Protein AF-A0A550GP54-F1 (afdb_monomer)

Sequence (191 aa):
MPVIFLLALKVYKQKNFEEILELDTPEIEQSHKELLSIWDKDRYLEKRVILQWIKKHSNLQPFLRDLEKSKISNLDLRDKVGWLFSVFDKPEEMIAERNEIFIQQEMLEYKDLFDTVEEYPLTQNQKRSIITDEFFNLVIAGAGTGKTSTIVGKTAYILEKGLAKPNEVLLLSFALDSKQELFNRIKARLN

Secondary structure (DSSP, 8-state):
--HHHHHHHHHHTTT--TTTTTS--HHHHHHHHHHHHHHTSSS---HHHHHHHHHHTTTHHHHHHHHHTS----HHHHHHHHHHHHHHH-HHHHHHHHHHHHHHHHHHHTHHHHHHSSSSPPPHHHHHHHH---SS------TTS-HHHHHHHHHHHHHHTTSS-GGG-----SSHHHHHHHHHHHHHH--

Foldseek 3Di:
DDPVVVVLVVVVVVPPVVVVLVDPPVLLVVLLVVVCVQLPDLAQRALVVLVVSCVVSVVCQVVLVVVQVDDRPDPVSNVSSVVVNCCNVPVPVVSVVSNVVSLVVLCVVCVVVQCPLDPGHQDPLLSSLLRDDYPDGDDDADPPNCPLVSVSSNLQSCVVVVVDPPVVDDDDDDDPVSVVVSVVSNVVRVD

Nearest PDB structures (foldseek):
  1qhh-assembly1_A  TM=8.613E-01  e=5.619E-02  Geobacillus stearothermophilus
  5m4y-assembly3_E  TM=2.327E-01  e=8.301E-01  Saccharomyces cerevisiae S288C

Mean predicted aligned error: 7.26 Å

Solvent-accessible surface area (backbone atoms only — not comparable to full-atom values): 11497 Å² total; per-residue (Å²): 132,63,72,63,59,55,48,52,56,53,43,62,76,65,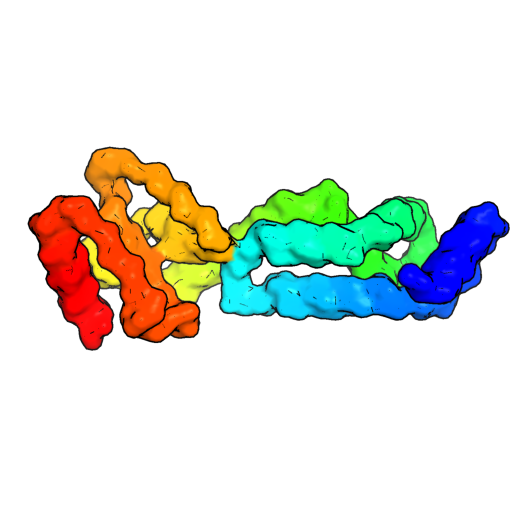71,56,63,72,65,56,77,70,48,82,49,66,68,59,56,48,51,48,54,55,48,49,69,62,69,73,45,99,59,63,71,36,68,67,62,56,52,50,50,46,64,75,49,48,84,48,53,69,56,33,57,55,51,66,77,43,93,63,84,52,61,71,60,41,52,52,41,51,50,53,37,44,48,69,76,39,44,68,61,55,47,48,55,54,42,49,55,50,46,56,50,50,54,60,74,45,35,68,53,47,47,57,70,42,102,57,55,60,50,70,69,42,51,51,60,41,61,58,56,46,95,77,78,86,84,90,72,65,88,89,67,46,64,68,58,37,53,49,49,29,54,50,48,37,47,73,75,60,76,43,54,79,92,73,62,85,88,84,65,91,49,69,67,60,39,53,50,52,51,51,54,45,60,75,68,78,113

pLDDT: mean 87.17, std 15.07, range [44.25, 98.56]

Structure (mmCIF, N/CA/C/O backbone):
data_AF-A0A550GP54-F1
#
_entry.id   AF-A0A550GP54-F1
#
loop_
_atom_site.group_PDB
_atom_site.id
_atom_site.type_symbol
_atom_site.label_atom_id
_atom_site.label_alt_id
_atom_site.label_comp_id
_atom_site.label_asym_id
_atom_site.label_entity_id
_atom_site.label_seq_id
_atom_site.pdbx_PDB_ins_code
_atom_site.Cartn_x
_atom_site.Cartn_y
_atom_site.Cartn_z
_atom_site.occupancy
_atom_site.B_iso_or_equiv
_atom_site.auth_seq_id
_atom_site.auth_comp_id
_atom_site.auth_asym_id
_atom_site.auth_atom_id
_atom_site.pdbx_PDB_model_num
ATOM 1 N N . MET A 1 1 ? 9.473 -20.126 -24.726 1.00 47.31 1 MET A N 1
ATOM 2 C CA . MET A 1 1 ? 10.341 -18.994 -25.111 1.00 47.31 1 MET A CA 1
ATOM 3 C C . MET A 1 1 ? 9.998 -18.661 -26.561 1.00 47.31 1 MET A C 1
ATOM 5 O O . MET A 1 1 ? 10.080 -19.585 -27.366 1.00 47.31 1 MET A O 1
ATOM 9 N N . PRO A 1 2 ? 9.495 -17.458 -26.890 1.00 44.69 2 PRO A N 1
ATOM 10 C CA . PRO A 1 2 ? 9.084 -17.133 -28.257 1.00 44.69 2 PRO A CA 1
ATOM 11 C C . PRO A 1 2 ? 10.285 -17.150 -29.212 1.00 44.69 2 PRO A C 1
ATOM 13 O O . PRO A 1 2 ? 11.388 -16.759 -28.839 1.00 44.69 2 PRO A O 1
ATOM 16 N N . VAL A 1 3 ? 10.076 -17.602 -30.450 1.00 44.25 3 VAL A N 1
ATOM 17 C CA . VAL A 1 3 ? 11.120 -17.719 -31.491 1.00 44.25 3 VAL A CA 1
ATOM 18 C C . VAL A 1 3 ? 11.743 -16.354 -31.838 1.00 44.25 3 VAL A C 1
ATOM 20 O O . VAL A 1 3 ? 12.926 -16.282 -32.165 1.00 44.25 3 VAL A O 1
ATOM 23 N N . ILE A 1 4 ? 10.978 -15.269 -31.675 1.00 49.97 4 ILE A N 1
ATOM 24 C CA . ILE A 1 4 ? 11.411 -13.876 -31.877 1.00 49.97 4 ILE A CA 1
ATOM 25 C C . ILE A 1 4 ? 12.480 -13.472 -30.852 1.00 49.97 4 ILE A C 1
ATOM 27 O O . ILE A 1 4 ? 13.493 -12.889 -31.223 1.00 49.97 4 ILE A O 1
ATOM 31 N N . PHE A 1 5 ? 12.338 -13.883 -29.590 1.00 51.47 5 PHE A N 1
ATOM 32 C CA . PHE A 1 5 ? 13.319 -13.604 -28.537 1.00 51.47 5 PHE A CA 1
ATOM 33 C C . PHE A 1 5 ? 14.679 -14.270 -28.811 1.00 51.47 5 PHE A C 1
ATOM 35 O O . PHE A 1 5 ? 15.735 -13.682 -28.589 1.00 51.47 5 PHE A O 1
ATOM 42 N N . LEU A 1 6 ? 14.672 -15.490 -29.360 1.00 49.78 6 LEU A N 1
ATOM 43 C CA . LEU A 1 6 ? 15.899 -16.173 -29.782 1.00 49.78 6 LEU A CA 1
ATOM 44 C C . LEU A 1 6 ? 16.546 -15.502 -30.999 1.00 49.78 6 LEU A C 1
ATOM 46 O O . LEU A 1 6 ? 17.772 -15.458 -31.076 1.00 49.78 6 LEU A O 1
ATOM 50 N N . LEU A 1 7 ? 15.746 -14.970 -31.929 1.00 50.28 7 LEU A N 1
ATOM 51 C CA . LEU A 1 7 ? 16.243 -14.183 -33.058 1.00 50.28 7 LEU A CA 1
ATOM 52 C C . LEU A 1 7 ? 16.857 -12.864 -32.579 1.00 50.28 7 LEU A C 1
ATOM 54 O O . LEU A 1 7 ? 17.988 -12.577 -32.955 1.00 50.28 7 LEU A O 1
ATOM 58 N N . ALA A 1 8 ? 16.197 -12.142 -31.671 1.00 53.56 8 ALA A N 1
ATOM 59 C CA . ALA A 1 8 ? 16.730 -10.930 -31.053 1.00 53.56 8 ALA A CA 1
ATOM 60 C C . ALA A 1 8 ? 18.044 -11.201 -30.298 1.00 53.56 8 ALA A C 1
ATOM 62 O O . ALA A 1 8 ? 19.015 -10.479 -30.495 1.00 53.56 8 ALA A O 1
ATOM 63 N N . LEU A 1 9 ? 18.144 -12.295 -29.529 1.00 51.97 9 LEU A N 1
ATOM 64 C CA . LEU A 1 9 ? 19.395 -12.715 -28.872 1.00 51.97 9 LEU A CA 1
ATOM 65 C C . LEU A 1 9 ? 20.505 -13.109 -29.864 1.00 51.97 9 LEU A C 1
ATOM 67 O O . LEU A 1 9 ? 21.695 -12.937 -29.582 1.00 51.97 9 LEU A O 1
ATOM 71 N N . LYS A 1 10 ? 20.136 -13.668 -31.020 1.00 50.53 10 LYS A N 1
ATOM 72 C CA . LYS A 1 10 ? 21.077 -14.073 -32.072 1.00 50.53 10 LYS A CA 1
ATOM 73 C C . LYS A 1 10 ? 21.594 -12.864 -32.859 1.00 50.53 10 LYS A C 1
ATOM 75 O O . LYS A 1 10 ? 22.796 -12.806 -33.108 1.00 50.53 10 LYS A O 1
ATOM 80 N N . VAL A 1 11 ? 20.728 -11.891 -33.157 1.00 55.34 11 VAL A N 1
ATOM 81 C CA . VAL A 1 11 ? 21.075 -10.578 -33.737 1.00 55.34 11 VAL A CA 1
ATOM 82 C C . VAL A 1 11 ? 21.910 -9.757 -32.746 1.00 55.34 11 VAL A C 1
ATOM 84 O O . VAL A 1 11 ? 22.952 -9.220 -33.112 1.00 55.34 11 VAL A O 1
ATOM 87 N N . TYR A 1 12 ? 21.549 -9.775 -31.460 1.00 51.09 12 TYR A N 1
ATOM 88 C CA . TYR A 1 12 ? 22.298 -9.152 -30.362 1.00 51.09 12 TYR A CA 1
ATOM 89 C C . TYR A 1 12 ? 23.752 -9.652 -30.284 1.00 51.09 12 TYR A C 1
ATOM 91 O O . TYR A 1 12 ? 24.685 -8.858 -30.166 1.00 51.09 12 TYR A O 1
ATOM 99 N N . LYS A 1 13 ? 23.990 -10.963 -30.451 1.00 53.34 13 LYS A N 1
ATOM 100 C CA . LYS A 1 13 ? 25.358 -11.517 -30.537 1.00 53.34 13 LYS A CA 1
ATOM 101 C C . LYS A 1 13 ? 26.113 -11.125 -31.817 1.00 53.34 13 LYS A C 1
ATOM 103 O O . LYS A 1 13 ? 27.332 -11.281 -31.853 1.00 53.34 13 LYS A O 1
ATOM 108 N N . GLN A 1 14 ? 25.425 -10.636 -32.849 1.00 55.81 14 GLN A N 1
ATOM 109 C CA . GLN A 1 14 ? 25.987 -10.299 -34.163 1.00 55.81 14 GLN A CA 1
ATOM 110 C C . GLN A 1 14 ? 26.283 -8.799 -34.370 1.00 55.81 14 GLN A C 1
ATOM 112 O O . GLN A 1 14 ? 26.706 -8.417 -35.454 1.00 55.81 14 GLN A O 1
ATOM 117 N N . LYS A 1 15 ? 26.198 -7.966 -33.320 1.00 48.62 15 LYS A N 1
ATOM 118 C CA . LYS A 1 15 ? 26.618 -6.543 -33.286 1.00 48.62 15 LYS A CA 1
ATOM 119 C C . LYS A 1 15 ? 25.817 -5.532 -34.130 1.00 48.62 15 LYS A C 1
ATOM 121 O O . LYS A 1 15 ? 26.104 -4.344 -34.004 1.00 48.62 15 LYS A O 1
ATOM 126 N N . ASN A 1 16 ? 24.792 -5.920 -34.887 1.00 52.66 16 ASN A N 1
ATOM 127 C CA . ASN A 1 16 ? 23.899 -4.949 -35.541 1.00 52.66 16 ASN A CA 1
ATOM 128 C C . ASN A 1 16 ? 22.774 -4.507 -34.591 1.00 52.66 16 ASN A C 1
ATOM 130 O O . ASN A 1 16 ? 21.656 -5.006 -34.631 1.00 52.66 16 ASN A O 1
ATOM 134 N N . PHE A 1 17 ? 23.099 -3.565 -33.702 1.00 53.12 17 PHE A N 1
ATOM 135 C CA . PHE A 1 17 ? 22.160 -2.968 -32.741 1.00 53.12 17 PHE A CA 1
ATOM 136 C C . PHE A 1 17 ? 21.091 -2.078 -33.398 1.00 53.12 17 PHE A C 1
ATOM 138 O O . PHE A 1 17 ? 20.016 -1.905 -32.829 1.00 53.12 17 PHE A O 1
ATOM 145 N N . GLU A 1 18 ? 21.363 -1.530 -34.586 1.00 49.78 18 GLU A N 1
ATOM 146 C CA . GLU A 1 18 ? 20.424 -0.653 -35.300 1.00 49.78 18 GLU A CA 1
ATOM 147 C C . GLU A 1 18 ? 19.183 -1.408 -35.809 1.00 49.78 18 GLU A C 1
ATOM 149 O O . GLU A 1 18 ? 18.085 -0.872 -35.733 1.00 49.78 18 GLU A O 1
ATOM 154 N N . GLU A 1 19 ? 19.310 -2.687 -36.182 1.00 49.94 19 GLU A N 1
ATOM 155 C CA . GLU A 1 19 ? 18.165 -3.539 -36.564 1.00 49.94 19 GLU A CA 1
ATOM 156 C C . GLU A 1 19 ? 17.293 -3.951 -35.357 1.00 49.94 19 GLU A C 1
ATOM 158 O O . GLU A 1 19 ? 16.117 -4.268 -35.517 1.00 49.94 19 GLU A O 1
ATOM 163 N N . ILE A 1 20 ? 17.834 -3.921 -34.130 1.00 51.53 20 ILE A N 1
ATOM 164 C CA . ILE A 1 20 ? 17.081 -4.221 -32.894 1.00 51.53 20 ILE A CA 1
ATOM 165 C C . ILE A 1 20 ? 16.142 -3.062 -32.528 1.00 51.53 20 ILE A C 1
ATOM 167 O O . ILE A 1 20 ? 15.083 -3.293 -31.954 1.00 51.53 20 ILE A O 1
ATOM 171 N N . LEU A 1 21 ? 16.509 -1.826 -32.882 1.00 49.34 21 LEU A N 1
ATOM 172 C CA . LEU A 1 21 ? 15.721 -0.616 -32.616 1.00 49.34 21 LEU A CA 1
ATOM 173 C C . LEU A 1 21 ? 14.471 -0.496 -33.505 1.00 49.34 21 LEU A C 1
ATOM 175 O O . LEU A 1 21 ? 13.559 0.252 -33.155 1.00 49.34 21 LEU A O 1
ATOM 179 N N . GLU A 1 22 ? 14.417 -1.230 -34.620 1.00 47.06 22 GLU A N 1
ATOM 180 C CA . GLU A 1 22 ? 13.244 -1.324 -35.504 1.00 47.06 22 GLU A CA 1
ATOM 181 C C . GLU A 1 22 ? 12.337 -2.520 -35.178 1.00 47.06 22 GLU A C 1
ATOM 183 O O . GLU A 1 22 ? 11.184 -2.569 -35.612 1.00 47.06 22 GLU A O 1
ATOM 188 N N . LEU A 1 23 ? 12.830 -3.478 -34.389 1.00 51.22 23 LEU A N 1
ATOM 189 C CA . LEU A 1 23 ? 12.027 -4.585 -33.897 1.00 51.22 23 LEU A CA 1
ATOM 190 C C . LEU A 1 23 ? 11.176 -4.083 -32.731 1.00 51.22 23 LEU A C 1
ATOM 192 O O . LEU A 1 23 ? 11.627 -4.006 -31.587 1.00 51.22 23 LEU A O 1
ATOM 196 N N . ASP A 1 24 ? 9.917 -3.772 -33.042 1.00 53.19 24 ASP A N 1
ATOM 197 C CA . ASP A 1 24 ? 8.808 -3.901 -32.100 1.00 53.19 24 ASP A CA 1
ATOM 198 C C . ASP A 1 24 ? 9.086 -5.145 -31.251 1.00 53.19 24 ASP A C 1
ATOM 200 O O . ASP A 1 24 ? 9.196 -6.247 -31.789 1.00 53.19 24 ASP A O 1
ATOM 204 N N . THR A 1 25 ? 9.375 -4.947 -29.965 1.00 72.25 25 THR A N 1
ATOM 205 C CA . THR A 1 25 ? 9.705 -6.029 -29.034 1.00 72.25 25 THR A CA 1
ATOM 206 C C . THR A 1 25 ? 8.431 -6.286 -28.259 1.00 72.25 25 THR A C 1
ATOM 208 O O . THR A 1 25 ? 8.213 -5.659 -27.215 1.00 72.25 25 THR A O 1
ATOM 211 N N . PRO A 1 26 ? 7.544 -7.176 -28.744 1.00 80.44 26 PRO A N 1
ATOM 212 C CA . PRO A 1 26 ? 6.215 -7.318 -28.173 1.00 80.44 26 PRO A CA 1
ATOM 213 C C . PRO A 1 26 ? 6.307 -7.770 -26.716 1.00 80.44 26 PRO A C 1
ATOM 215 O O . PRO A 1 26 ? 5.402 -7.515 -25.934 1.00 80.44 26 PRO A O 1
ATOM 218 N N . GLU A 1 27 ? 7.420 -8.391 -26.317 1.00 83.00 27 GLU A N 1
ATOM 219 C CA . GLU A 1 27 ? 7.723 -8.719 -24.931 1.00 83.00 27 GLU A CA 1
ATOM 220 C C . GLU A 1 27 ? 7.965 -7.486 -24.038 1.00 83.00 27 GLU A C 1
ATOM 222 O O . GLU A 1 27 ? 7.494 -7.474 -22.899 1.00 83.00 27 GLU A O 1
ATOM 227 N N . ILE A 1 28 ? 8.652 -6.439 -24.517 1.00 88.06 28 ILE A N 1
ATOM 228 C CA . ILE A 1 28 ? 8.810 -5.175 -23.772 1.00 88.06 28 ILE A CA 1
ATOM 229 C C . ILE A 1 28 ? 7.456 -4.486 -23.656 1.00 88.06 28 ILE A C 1
ATOM 231 O O . ILE A 1 28 ? 7.041 -4.131 -22.558 1.00 88.06 28 ILE A O 1
ATOM 235 N N . GLU A 1 29 ? 6.728 -4.370 -24.763 1.00 89.88 29 GLU A N 1
ATOM 236 C CA . GLU A 1 29 ? 5.417 -3.723 -24.776 1.00 89.88 29 GLU A C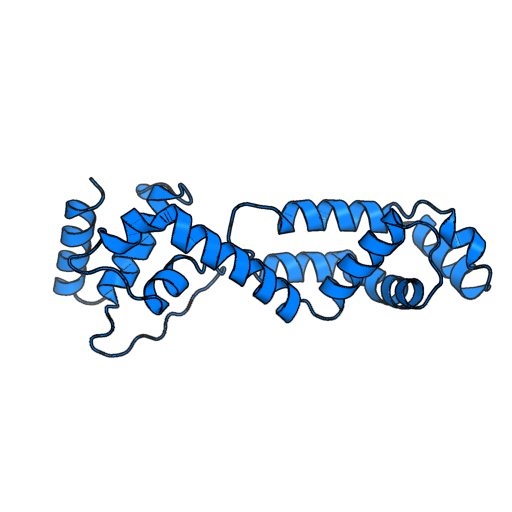A 1
ATOM 237 C C . GLU A 1 29 ? 4.406 -4.460 -23.881 1.00 89.88 29 GLU A C 1
ATOM 239 O O . GLU A 1 29 ? 3.679 -3.844 -23.099 1.00 89.88 29 GLU A O 1
ATOM 244 N N . GLN A 1 30 ? 4.387 -5.793 -23.939 1.00 92.00 30 GLN A N 1
ATOM 245 C CA . GLN A 1 30 ? 3.526 -6.619 -23.099 1.00 92.00 30 GLN A CA 1
ATOM 246 C C . GLN A 1 30 ? 3.917 -6.524 -21.622 1.00 92.00 30 GLN A C 1
ATOM 248 O O . GLN A 1 30 ? 3.045 -6.362 -20.769 1.00 92.00 30 GLN A O 1
ATOM 253 N N . SER A 1 31 ? 5.210 -6.624 -21.297 1.00 94.12 31 SER A N 1
ATOM 254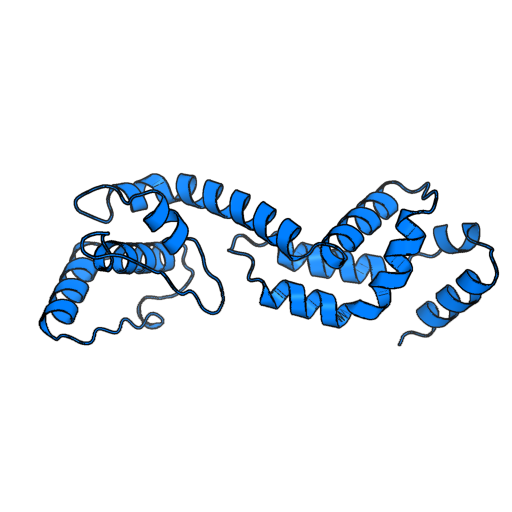 C CA . SER A 1 31 ? 5.673 -6.527 -19.907 1.00 94.12 31 SER A CA 1
ATOM 255 C C . SER A 1 31 ? 5.395 -5.143 -19.317 1.00 94.12 31 SER A C 1
ATOM 257 O O . SER A 1 31 ? 4.922 -5.066 -18.183 1.00 94.12 31 SER A O 1
ATOM 259 N N . HIS A 1 32 ? 5.577 -4.081 -20.107 1.00 95.50 32 HIS A N 1
ATOM 260 C CA . HIS A 1 32 ? 5.215 -2.708 -19.768 1.00 95.50 32 HIS A CA 1
ATOM 261 C C . HIS A 1 32 ? 3.721 -2.563 -19.476 1.00 95.50 32 HIS A C 1
ATOM 263 O O . HIS A 1 32 ? 3.354 -2.098 -18.401 1.00 95.50 32 HIS A O 1
ATOM 269 N N . LYS A 1 33 ? 2.847 -3.016 -20.386 1.00 95.44 33 LYS A N 1
ATOM 270 C CA . LYS A 1 33 ? 1.386 -2.980 -20.192 1.00 95.44 33 LYS A CA 1
ATOM 271 C C . LYS A 1 33 ? 0.948 -3.727 -18.937 1.00 95.44 33 LYS A C 1
ATOM 273 O O . LYS A 1 33 ? 0.118 -3.233 -18.177 1.00 95.44 33 LYS A O 1
ATOM 278 N N . GLU A 1 34 ? 1.505 -4.914 -18.709 1.00 96.50 34 GLU A N 1
ATOM 279 C CA . GLU A 1 34 ? 1.219 -5.689 -17.503 1.00 96.50 34 GLU A CA 1
ATOM 280 C C . GLU A 1 34 ? 1.667 -4.952 -16.240 1.00 96.50 34 GLU A C 1
ATOM 282 O O . GLU A 1 34 ? 0.891 -4.866 -15.288 1.00 96.50 34 GLU A O 1
ATOM 287 N N . LEU A 1 35 ? 2.883 -4.399 -16.231 1.00 97.25 35 LEU A N 1
ATOM 288 C CA . LEU A 1 35 ? 3.401 -3.659 -15.086 1.00 97.25 35 LEU A CA 1
ATOM 289 C C . LEU A 1 35 ? 2.559 -2.415 -14.806 1.00 97.25 35 LEU A C 1
ATOM 291 O O . LEU A 1 35 ? 2.155 -2.214 -13.667 1.00 97.25 35 LEU A O 1
ATOM 295 N N . LEU A 1 36 ? 2.223 -1.640 -15.838 1.00 96.44 36 LEU A N 1
ATOM 296 C CA . LEU A 1 36 ? 1.380 -0.450 -15.733 1.00 96.44 36 LEU A CA 1
ATOM 297 C C . LEU A 1 36 ? 0.014 -0.787 -15.124 1.00 96.44 36 LEU A C 1
ATOM 299 O O . LEU A 1 36 ? -0.434 -0.134 -14.186 1.00 96.44 36 LEU A O 1
ATOM 303 N N . SER A 1 37 ? -0.600 -1.892 -15.565 1.00 96.25 37 SER A N 1
ATOM 304 C CA . SER A 1 37 ? -1.881 -2.363 -15.020 1.00 96.25 37 SER A CA 1
ATOM 305 C C . SER A 1 37 ? -1.830 -2.738 -13.535 1.00 96.25 37 SER A C 1
ATOM 307 O O . SER A 1 37 ? -2.869 -2.783 -12.878 1.00 96.25 37 SER A O 1
ATOM 309 N N . ILE A 1 38 ? -0.643 -3.053 -13.007 1.00 96.00 38 ILE A N 1
ATOM 310 C CA . ILE A 1 38 ? -0.403 -3.343 -11.590 1.00 96.00 38 ILE A CA 1
ATOM 311 C C . ILE A 1 38 ? -0.083 -2.046 -10.837 1.00 96.00 38 ILE A C 1
ATOM 313 O O . ILE A 1 38 ? -0.593 -1.845 -9.735 1.00 96.00 38 ILE A O 1
ATOM 317 N N . TRP A 1 39 ? 0.756 -1.196 -11.430 1.00 96.62 39 TRP A N 1
ATOM 318 C CA . TRP A 1 39 ? 1.347 -0.009 -10.817 1.00 96.62 39 TRP A CA 1
ATOM 319 C C . TRP A 1 39 ? 0.329 1.101 -10.550 1.00 96.62 39 TRP A C 1
ATOM 321 O O . TRP A 1 39 ? 0.328 1.683 -9.463 1.00 96.62 39 TRP A O 1
ATOM 331 N N . ASP A 1 40 ? -0.583 1.327 -11.497 1.00 93.50 40 ASP A N 1
ATOM 332 C CA . ASP A 1 40 ? -1.520 2.461 -11.487 1.00 93.50 40 ASP A CA 1
ATOM 333 C C . ASP A 1 40 ? -2.836 2.168 -10.758 1.00 93.50 40 ASP A C 1
ATOM 335 O O . ASP A 1 40 ? -3.759 2.981 -10.759 1.00 93.50 40 ASP A O 1
ATOM 339 N N . LYS A 1 41 ? -2.966 0.996 -10.125 1.00 93.81 41 LYS A N 1
ATOM 340 C CA . LYS A 1 41 ? -4.180 0.677 -9.366 1.00 93.81 41 LYS A CA 1
ATOM 341 C C . LYS A 1 41 ? -4.317 1.593 -8.153 1.00 93.81 41 LYS A C 1
ATOM 343 O O . LYS A 1 41 ? -3.361 1.752 -7.397 1.00 93.81 41 LYS A O 1
ATOM 348 N N . ASP A 1 42 ? -5.530 2.067 -7.891 1.00 94.75 42 ASP A N 1
ATOM 349 C CA . ASP A 1 42 ? -5.874 2.806 -6.670 1.00 94.75 42 ASP A CA 1
ATOM 350 C C . ASP A 1 42 ? -5.935 1.877 -5.440 1.00 94.75 42 ASP A C 1
ATOM 352 O O . ASP A 1 42 ? -6.993 1.503 -4.941 1.00 94.75 42 ASP A O 1
ATOM 356 N N . ARG A 1 43 ? -4.771 1.368 -5.033 1.00 95.88 43 ARG A N 1
ATOM 357 C CA . ARG A 1 43 ? -4.567 0.509 -3.861 1.00 95.88 43 ARG A CA 1
ATOM 358 C C . ARG A 1 43 ? -3.097 0.468 -3.483 1.00 95.88 43 ARG A C 1
ATOM 360 O O . ARG A 1 43 ? -2.237 0.707 -4.330 1.00 95.88 43 ARG A O 1
ATOM 367 N N . TYR A 1 44 ? -2.801 0.038 -2.261 1.00 97.56 44 TYR A N 1
ATOM 368 C CA . TYR A 1 44 ? -1.438 -0.270 -1.835 1.00 97.56 44 TYR A CA 1
ATOM 369 C C . TYR A 1 44 ? -0.802 -1.338 -2.746 1.00 97.56 44 TYR A C 1
ATOM 371 O O . TYR A 1 44 ? -1.435 -2.354 -3.067 1.00 97.56 44 TYR A O 1
ATOM 379 N N . LEU A 1 45 ? 0.443 -1.112 -3.176 1.00 97.75 45 LEU A N 1
ATOM 380 C CA . LEU A 1 45 ? 1.175 -2.032 -4.042 1.00 97.75 45 LEU A CA 1
ATOM 381 C C . LEU A 1 45 ? 1.919 -3.060 -3.193 1.00 97.75 45 LEU A C 1
ATOM 383 O O . LEU A 1 45 ? 2.993 -2.785 -2.662 1.00 97.75 45 LEU A O 1
ATOM 387 N N . GLU A 1 46 ? 1.347 -4.256 -3.087 1.00 96.62 46 GLU A N 1
ATOM 388 C CA . GLU A 1 46 ? 1.957 -5.374 -2.367 1.00 96.62 46 GLU A CA 1
ATOM 389 C C . GLU A 1 46 ? 3.276 -5.808 -3.024 1.00 96.62 46 GLU A C 1
ATOM 391 O O . GLU A 1 46 ? 3.312 -6.154 -4.215 1.00 96.62 46 GLU A O 1
ATOM 396 N N . LYS A 1 47 ? 4.349 -5.918 -2.232 1.00 96.31 47 LYS A N 1
ATOM 397 C CA . LYS A 1 47 ? 5.676 -6.315 -2.729 1.00 96.31 47 LYS A CA 1
ATOM 398 C C . LYS A 1 47 ? 5.644 -7.625 -3.517 1.00 96.31 47 LYS A C 1
ATOM 400 O O . LYS A 1 47 ? 6.287 -7.757 -4.561 1.00 96.31 47 LYS A O 1
ATOM 405 N N . ARG A 1 48 ? 4.868 -8.609 -3.051 1.00 96.56 48 ARG A N 1
ATOM 406 C CA . ARG A 1 48 ? 4.784 -9.932 -3.692 1.00 96.56 48 ARG A CA 1
ATOM 407 C C . ARG A 1 48 ? 4.290 -9.876 -5.141 1.00 96.56 48 ARG A C 1
ATOM 409 O O . ARG A 1 48 ? 4.705 -10.717 -5.933 1.00 96.56 48 ARG A O 1
ATOM 416 N N . VAL A 1 49 ? 3.426 -8.920 -5.492 1.00 96.94 49 VAL A N 1
ATOM 417 C CA . VAL A 1 49 ? 2.839 -8.821 -6.838 1.00 96.94 49 VAL A CA 1
ATOM 418 C C . VAL A 1 49 ? 3.916 -8.399 -7.835 1.00 96.94 49 VAL A C 1
ATOM 420 O O . VAL A 1 49 ? 4.067 -9.025 -8.884 1.00 96.94 49 VAL A O 1
ATOM 423 N N . ILE A 1 50 ? 4.738 -7.414 -7.464 1.00 97.56 50 ILE A N 1
ATOM 424 C CA . ILE A 1 50 ? 5.879 -6.984 -8.278 1.00 97.56 50 ILE A CA 1
ATOM 425 C C . ILE A 1 50 ? 6.938 -8.080 -8.361 1.00 97.56 50 ILE A C 1
ATOM 427 O O . ILE A 1 50 ? 7.422 -8.373 -9.449 1.00 97.56 50 ILE A O 1
ATOM 431 N N . LEU A 1 51 ? 7.242 -8.772 -7.260 1.00 96.31 51 LEU A N 1
ATOM 432 C CA . LEU A 1 51 ? 8.187 -9.894 -7.298 1.00 96.31 51 LEU A CA 1
ATOM 433 C C . LEU A 1 51 ? 7.713 -11.046 -8.203 1.00 96.31 51 LEU A C 1
ATOM 435 O O . LEU A 1 51 ? 8.529 -11.683 -8.870 1.00 96.31 51 LEU A O 1
ATOM 439 N N . GLN A 1 52 ? 6.405 -11.318 -8.263 1.00 97.50 52 GLN A N 1
ATOM 440 C CA . GLN A 1 52 ? 5.839 -12.293 -9.201 1.00 97.50 52 GLN A CA 1
ATOM 441 C C . GLN A 1 52 ? 5.981 -11.831 -10.653 1.00 97.50 52 GLN A C 1
ATOM 443 O O . GLN A 1 52 ? 6.360 -12.636 -11.508 1.00 97.50 52 GLN A O 1
ATOM 448 N N . TRP A 1 53 ? 5.725 -10.550 -10.926 1.00 97.56 53 TRP A N 1
ATOM 449 C CA . TRP A 1 53 ? 5.930 -9.960 -12.248 1.00 97.56 53 TRP A CA 1
ATOM 450 C C . TRP A 1 53 ? 7.412 -10.018 -12.668 1.00 97.56 53 TRP A C 1
ATOM 452 O O . TRP A 1 53 ? 7.714 -10.515 -13.752 1.00 97.56 53 TRP A O 1
ATOM 462 N N . ILE A 1 54 ? 8.346 -9.660 -11.777 1.00 97.12 54 ILE A N 1
ATOM 463 C CA . ILE A 1 54 ? 9.800 -9.760 -12.008 1.00 97.12 54 ILE A CA 1
ATOM 464 C C . ILE A 1 54 ? 10.196 -11.200 -12.316 1.00 97.12 54 ILE A C 1
ATOM 466 O O . ILE A 1 54 ? 10.911 -11.465 -13.279 1.00 97.12 54 ILE A O 1
ATOM 470 N N . LYS A 1 55 ? 9.705 -12.163 -11.529 1.00 96.81 55 LYS A N 1
ATOM 471 C CA . LYS A 1 55 ? 9.992 -13.582 -11.757 1.00 96.81 55 LYS A CA 1
ATOM 472 C C . LYS A 1 55 ? 9.483 -14.047 -13.125 1.00 96.81 55 LYS A C 1
ATOM 474 O O . LYS A 1 55 ? 10.213 -14.747 -13.831 1.00 96.81 55 LYS A O 1
ATOM 479 N N . LYS A 1 56 ? 8.261 -13.647 -13.505 1.00 95.12 56 LYS A N 1
ATOM 480 C CA . LYS A 1 56 ? 7.634 -13.967 -14.800 1.00 95.12 56 LYS A CA 1
ATOM 481 C C . LYS A 1 56 ? 8.454 -13.428 -15.976 1.00 95.12 56 LYS A C 1
ATOM 483 O O . LYS A 1 56 ? 8.617 -14.134 -16.967 1.00 95.12 56 LYS A O 1
ATOM 488 N N . HIS A 1 57 ? 9.000 -12.221 -15.839 1.00 94.19 57 HIS A N 1
ATOM 489 C CA . HIS A 1 57 ? 9.710 -11.500 -16.900 1.00 94.19 57 HIS A CA 1
ATOM 490 C C . HIS A 1 57 ? 11.236 -11.474 -16.724 1.00 94.19 57 HIS A C 1
ATOM 492 O O . HIS A 1 57 ? 11.926 -10.700 -17.379 1.00 94.19 57 HIS A O 1
ATOM 498 N N . SER A 1 58 ? 11.791 -12.352 -15.885 1.00 90.75 58 SER A N 1
ATOM 499 C CA . SER A 1 58 ? 13.216 -12.353 -15.503 1.00 90.75 58 SER A CA 1
ATOM 500 C C . SER A 1 58 ? 14.190 -12.452 -16.686 1.00 90.75 58 SER A C 1
ATOM 502 O O . SER A 1 58 ? 15.280 -11.885 -16.641 1.00 90.75 58 SER A O 1
ATOM 504 N N . ASN A 1 59 ? 13.779 -13.094 -17.784 1.00 86.25 59 ASN A N 1
ATOM 505 C CA . ASN A 1 59 ? 14.574 -13.186 -19.014 1.00 86.25 59 ASN A CA 1
ATOM 506 C C . ASN A 1 59 ? 14.802 -11.830 -19.707 1.00 86.25 59 ASN A C 1
ATOM 508 O O . ASN A 1 59 ? 15.729 -11.719 -20.505 1.00 86.25 59 ASN A O 1
ATOM 512 N N . LEU A 1 60 ? 13.981 -10.811 -19.423 1.00 87.50 60 LEU A N 1
ATOM 513 C CA . LEU A 1 60 ? 14.141 -9.469 -19.987 1.00 87.50 60 LEU A CA 1
ATOM 514 C C . LEU A 1 60 ? 15.251 -8.674 -19.297 1.00 87.50 60 LEU A C 1
ATOM 516 O O . LEU A 1 60 ? 15.827 -7.790 -19.919 1.00 87.50 60 LEU A O 1
ATOM 520 N N . GLN A 1 61 ? 15.594 -8.983 -18.043 1.00 86.88 61 GLN A N 1
ATOM 521 C CA . GLN A 1 61 ? 16.505 -8.151 -17.252 1.00 86.88 61 GLN A CA 1
ATOM 522 C C . GLN A 1 61 ? 17.900 -7.965 -17.889 1.00 86.88 61 GLN A C 1
ATOM 524 O O . GLN A 1 61 ? 18.360 -6.821 -17.940 1.00 86.88 61 GLN A O 1
ATOM 529 N N . PRO A 1 62 ? 18.586 -9.010 -18.405 1.00 85.31 62 PRO A N 1
ATOM 530 C CA . PRO A 1 62 ? 19.871 -8.818 -19.081 1.00 85.31 62 PRO A CA 1
ATOM 531 C C . PRO A 1 62 ? 19.734 -7.937 -20.327 1.00 85.31 62 PRO A C 1
ATOM 533 O O . PRO A 1 62 ? 20.547 -7.050 -20.548 1.00 85.31 62 PRO A O 1
ATOM 536 N N . PHE A 1 63 ? 18.658 -8.135 -21.092 1.00 82.31 63 PHE A N 1
ATOM 537 C CA . PHE A 1 63 ? 18.390 -7.380 -22.312 1.00 82.31 63 PHE A CA 1
ATOM 538 C C . PHE A 1 63 ? 18.107 -5.899 -22.026 1.00 82.31 63 PHE A C 1
ATOM 540 O O . PHE A 1 63 ? 18.691 -5.027 -22.662 1.00 82.31 63 PHE A O 1
ATOM 547 N N . LEU A 1 64 ? 17.283 -5.604 -21.017 1.00 87.38 64 LEU A N 1
ATOM 548 C CA . LEU A 1 64 ? 16.986 -4.237 -20.583 1.00 87.38 64 LEU A CA 1
ATOM 549 C C . LEU A 1 64 ? 18.247 -3.498 -20.116 1.00 87.38 64 LEU A C 1
ATOM 551 O O . LEU A 1 64 ? 18.421 -2.331 -20.447 1.00 87.38 64 LEU A O 1
ATOM 555 N N . ARG A 1 65 ? 19.155 -4.185 -19.409 1.00 85.94 65 ARG A N 1
ATOM 556 C CA . ARG A 1 65 ? 20.445 -3.624 -18.973 1.00 85.94 65 ARG A CA 1
ATOM 557 C C . ARG A 1 65 ? 21.328 -3.199 -20.146 1.00 85.94 65 ARG A C 1
ATOM 559 O O . ARG A 1 65 ? 22.044 -2.207 -20.051 1.00 85.94 65 ARG A O 1
ATOM 566 N N . ASP A 1 66 ? 21.321 -3.965 -21.228 1.00 83.12 66 ASP A N 1
ATOM 567 C CA . ASP A 1 66 ? 22.135 -3.652 -22.402 1.00 83.12 66 ASP A CA 1
ATOM 568 C C . ASP A 1 66 ? 21.497 -2.557 -23.261 1.00 83.12 66 ASP A C 1
ATOM 570 O O . ASP A 1 66 ? 22.199 -1.690 -23.787 1.00 83.12 66 ASP A O 1
ATOM 574 N N . LEU A 1 67 ? 20.165 -2.553 -23.356 1.00 82.94 67 LEU A N 1
ATOM 575 C CA . LEU A 1 67 ? 19.411 -1.485 -24.007 1.00 82.94 67 LEU A CA 1
ATOM 576 C C . LEU A 1 67 ? 19.565 -0.143 -23.281 1.00 82.94 67 LEU A C 1
ATOM 578 O O . LEU A 1 67 ? 19.745 0.875 -23.942 1.00 82.94 67 LEU A O 1
ATOM 582 N N . GLU A 1 68 ? 19.564 -0.132 -21.948 1.00 82.25 68 GLU A N 1
ATOM 583 C CA . GLU A 1 68 ? 19.735 1.083 -21.136 1.00 82.25 68 GLU A CA 1
ATOM 584 C C . GLU A 1 68 ? 21.089 1.773 -21.382 1.00 82.25 68 GLU A C 1
ATOM 586 O O . GLU A 1 68 ? 21.164 2.999 -21.458 1.00 82.25 68 GLU A O 1
ATOM 591 N N . LYS A 1 69 ? 22.145 0.991 -21.639 1.00 82.50 69 LYS A N 1
ATOM 592 C CA . LYS A 1 69 ? 23.480 1.497 -22.013 1.00 82.50 69 LYS A CA 1
ATOM 593 C C . LYS A 1 69 ? 23.591 1.942 -2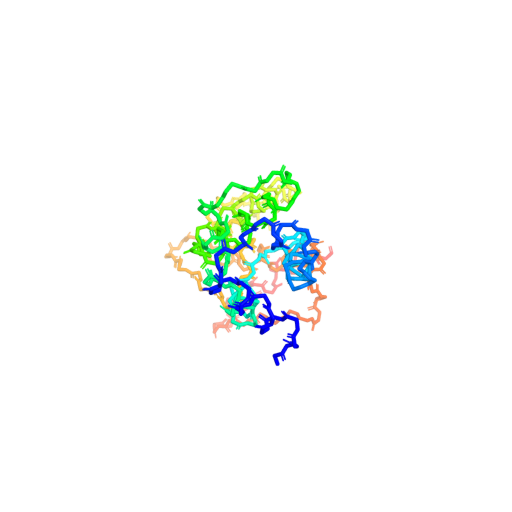3.470 1.00 82.50 69 LYS A C 1
ATOM 595 O O . LYS A 1 69 ? 24.599 2.536 -23.860 1.00 82.50 69 LYS A O 1
ATOM 600 N N . SER A 1 70 ? 22.602 1.606 -24.288 1.00 78.75 70 SER A N 1
ATOM 601 C CA . SER A 1 70 ? 22.611 1.854 -25.724 1.00 78.75 70 SER A CA 1
ATOM 602 C C . SER A 1 70 ? 21.961 3.197 -26.058 1.00 78.75 70 SER A C 1
ATOM 604 O O . SER A 1 70 ? 21.152 3.742 -25.309 1.00 78.75 70 SER A O 1
ATOM 606 N N . LYS A 1 71 ? 22.300 3.761 -27.222 1.00 77.44 71 LYS A N 1
ATOM 607 C CA . LYS A 1 71 ? 21.639 4.973 -27.724 1.00 77.44 71 LYS A CA 1
ATOM 608 C C . LYS A 1 71 ? 20.295 4.603 -28.358 1.00 77.44 71 LYS A C 1
ATOM 610 O O . LYS A 1 71 ? 20.245 4.275 -29.537 1.00 77.44 71 LYS A O 1
ATOM 615 N N . ILE A 1 72 ? 19.219 4.656 -27.573 1.00 77.38 72 ILE A N 1
ATOM 616 C CA . ILE A 1 72 ? 17.845 4.474 -28.063 1.00 77.38 72 ILE A CA 1
ATOM 617 C C . ILE A 1 72 ? 17.317 5.817 -28.587 1.00 77.38 72 ILE A C 1
ATOM 619 O O . ILE A 1 72 ? 17.129 6.754 -27.811 1.00 77.38 72 ILE A O 1
ATOM 623 N N . SER A 1 73 ? 17.081 5.913 -29.899 1.00 78.25 73 SER A N 1
ATOM 624 C CA . SER A 1 73 ? 16.562 7.132 -30.549 1.00 78.25 73 SER A CA 1
ATOM 625 C C . SER A 1 73 ? 15.055 7.333 -30.348 1.00 78.25 73 SER A C 1
ATOM 627 O O . SER A 1 73 ? 14.581 8.466 -30.338 1.00 78.25 73 SER A O 1
ATOM 629 N N . ASN A 1 74 ? 14.293 6.246 -30.191 1.00 82.62 74 ASN A N 1
ATOM 630 C CA . ASN A 1 74 ? 12.858 6.299 -29.917 1.00 82.62 74 ASN A CA 1
ATOM 631 C C . ASN A 1 74 ? 12.620 6.632 -28.433 1.00 82.62 74 ASN A C 1
ATOM 633 O O . ASN A 1 74 ? 12.964 5.839 -27.559 1.00 82.62 74 ASN A O 1
ATOM 637 N N . LEU A 1 75 ? 12.033 7.802 -28.161 1.00 85.06 75 LEU A N 1
ATOM 638 C CA . LEU A 1 75 ? 11.810 8.299 -26.799 1.00 85.06 75 LEU A CA 1
ATOM 639 C C . LEU A 1 75 ? 10.843 7.422 -25.993 1.00 85.06 75 LEU A C 1
ATOM 641 O O . LEU A 1 75 ? 11.162 7.072 -24.865 1.00 85.06 75 LEU A O 1
ATOM 645 N N . ASP A 1 76 ? 9.722 7.001 -26.583 1.00 86.38 76 ASP A N 1
ATOM 646 C CA . ASP A 1 76 ? 8.736 6.142 -25.911 1.00 86.38 76 ASP A CA 1
ATOM 647 C C . ASP A 1 76 ? 9.357 4.799 -25.500 1.00 86.38 76 ASP A C 1
ATOM 649 O O . ASP A 1 76 ? 9.243 4.367 -24.353 1.00 86.38 76 ASP A O 1
ATOM 653 N N . LEU A 1 77 ? 10.106 4.170 -26.411 1.00 84.25 77 LEU A N 1
ATOM 654 C CA . LEU A 1 77 ? 10.825 2.936 -26.100 1.00 84.25 77 LEU A CA 1
ATOM 655 C C . LEU A 1 77 ? 11.880 3.158 -25.010 1.00 84.25 77 LEU A C 1
ATOM 657 O O . LEU A 1 77 ? 12.034 2.321 -24.122 1.00 84.25 77 LEU A O 1
ATOM 661 N N . ARG A 1 78 ? 12.608 4.277 -25.067 1.00 87.25 78 ARG A N 1
ATOM 662 C CA . ARG A 1 78 ? 13.631 4.624 -24.077 1.00 87.25 78 ARG A CA 1
ATOM 663 C C . ARG A 1 78 ? 13.032 4.765 -22.680 1.00 87.25 78 ARG A C 1
ATOM 665 O O . ARG A 1 78 ? 13.596 4.213 -21.737 1.00 87.25 78 ARG A O 1
ATOM 672 N N . ASP A 1 79 ? 11.899 5.448 -22.563 1.00 90.88 79 ASP A N 1
ATOM 673 C CA . ASP A 1 79 ? 11.209 5.660 -21.290 1.00 90.88 79 ASP A CA 1
ATOM 674 C C . ASP A 1 79 ? 10.690 4.330 -20.724 1.00 90.88 79 ASP A C 1
ATOM 676 O O . ASP A 1 79 ? 10.934 4.013 -19.557 1.00 90.88 79 ASP A O 1
ATOM 680 N N . LYS A 1 80 ? 10.082 3.486 -21.572 1.00 91.69 80 LYS A N 1
ATOM 681 C CA . LYS A 1 80 ? 9.641 2.132 -21.195 1.00 91.69 80 LYS A CA 1
ATOM 682 C C . LYS A 1 80 ? 10.797 1.265 -20.708 1.00 91.69 80 LYS A C 1
ATOM 684 O O . LYS A 1 80 ? 10.691 0.638 -19.655 1.00 91.69 80 LYS A O 1
ATOM 689 N N . VAL A 1 81 ? 11.900 1.225 -21.459 1.00 91.44 81 VAL A N 1
ATOM 690 C CA . VAL A 1 81 ? 13.101 0.457 -21.096 1.00 91.44 81 VAL A CA 1
ATOM 691 C C . VAL A 1 81 ? 13.667 0.953 -19.771 1.00 91.44 81 VAL A C 1
ATOM 693 O O . VAL A 1 81 ? 13.932 0.135 -18.893 1.00 91.44 81 VAL A O 1
ATOM 696 N N . GLY A 1 82 ? 13.812 2.270 -19.606 1.00 93.06 82 GLY A N 1
ATOM 697 C CA . GLY A 1 82 ? 14.339 2.873 -18.383 1.00 93.06 82 GLY A CA 1
ATOM 698 C C . GLY A 1 82 ? 13.482 2.559 -17.157 1.00 93.06 82 GLY A C 1
ATOM 699 O O . GLY A 1 82 ? 14.011 2.166 -16.114 1.00 93.06 82 GLY A O 1
ATOM 700 N N . TRP A 1 83 ? 12.157 2.656 -17.285 1.00 95.44 83 TRP A N 1
ATOM 701 C CA . TRP A 1 83 ? 11.239 2.338 -16.194 1.00 95.44 83 TRP A CA 1
ATOM 702 C C . TRP A 1 83 ? 11.242 0.845 -15.844 1.00 95.44 83 TRP A C 1
ATOM 704 O O . TRP A 1 83 ? 11.444 0.490 -14.681 1.00 95.44 83 TRP A O 1
ATOM 714 N N . LEU A 1 84 ? 11.111 -0.038 -16.842 1.00 95.69 84 LEU A N 1
ATOM 715 C CA . LEU A 1 84 ? 11.182 -1.488 -16.634 1.00 95.69 84 LEU A CA 1
ATOM 716 C C . LEU A 1 84 ? 12.506 -1.886 -15.979 1.00 95.69 84 LEU A C 1
ATOM 718 O O . LEU A 1 84 ? 12.510 -2.630 -14.998 1.00 95.69 84 LEU A O 1
ATOM 722 N N . PHE A 1 85 ? 13.626 -1.373 -16.495 1.00 94.88 85 PHE A N 1
ATOM 723 C CA . PHE A 1 85 ? 14.951 -1.619 -15.936 1.00 94.88 85 PHE A CA 1
ATOM 724 C C . PHE A 1 85 ? 15.033 -1.190 -14.468 1.00 94.88 85 PHE A C 1
ATOM 726 O O . PHE A 1 85 ? 15.491 -1.978 -13.645 1.00 94.88 85 PHE A O 1
ATOM 733 N N . SER A 1 86 ? 14.523 -0.005 -14.123 1.00 96.12 86 SER A N 1
ATOM 734 C CA . SER A 1 86 ? 14.520 0.493 -12.740 1.00 96.12 86 SER A CA 1
ATOM 735 C C . SER A 1 86 ? 13.742 -0.428 -11.797 1.00 96.12 86 SER A C 1
ATOM 737 O O . SER A 1 86 ? 14.218 -0.743 -10.708 1.00 96.12 86 SER A O 1
ATOM 739 N N . VAL A 1 87 ? 12.585 -0.940 -12.234 1.00 97.00 87 VAL A N 1
ATOM 740 C CA . VAL A 1 87 ? 11.785 -1.896 -11.448 1.00 97.00 87 VAL A CA 1
ATOM 741 C C . VAL A 1 87 ? 12.493 -3.245 -11.289 1.00 97.00 87 VAL A C 1
ATOM 743 O O . VAL A 1 87 ? 12.384 -3.866 -10.235 1.00 97.00 87 VAL A O 1
ATOM 746 N N . PHE A 1 88 ? 13.251 -3.698 -12.290 1.00 95.75 88 PHE A N 1
ATOM 747 C CA . PHE A 1 88 ? 14.068 -4.911 -12.174 1.00 95.75 88 PHE A CA 1
ATOM 748 C C . PHE A 1 88 ? 15.308 -4.739 -11.293 1.00 95.75 88 PHE A C 1
ATOM 750 O O . PHE A 1 88 ? 15.689 -5.682 -10.601 1.00 95.75 88 PHE A O 1
ATOM 757 N N . ASP A 1 89 ? 15.987 -3.597 -11.383 1.00 95.69 89 ASP A N 1
ATOM 758 C CA . ASP A 1 89 ? 17.268 -3.355 -10.713 1.00 95.69 89 ASP A CA 1
ATOM 759 C C . ASP A 1 89 ? 17.071 -2.983 -9.240 1.00 95.69 89 ASP A C 1
ATOM 761 O O . ASP A 1 89 ? 17.824 -3.443 -8.382 1.00 95.69 89 ASP A O 1
ATOM 765 N N . LYS A 1 90 ? 16.022 -2.205 -8.941 1.00 96.69 90 LYS A N 1
ATOM 766 C CA . LYS A 1 90 ? 15.745 -1.669 -7.602 1.00 96.69 90 LYS A CA 1
ATOM 767 C C . LYS A 1 90 ? 14.266 -1.775 -7.210 1.00 96.69 90 LYS A C 1
ATOM 769 O O . LYS A 1 90 ? 13.628 -0.759 -6.916 1.00 96.69 90 LYS A O 1
ATOM 774 N N . PRO A 1 91 ? 13.688 -2.988 -7.183 1.00 96.81 91 PRO A N 1
ATOM 775 C CA . PRO A 1 91 ? 12.263 -3.147 -6.921 1.00 96.81 91 PRO A CA 1
ATOM 776 C C . PRO A 1 91 ? 11.836 -2.583 -5.568 1.00 96.81 91 PRO A C 1
ATOM 778 O O . PRO A 1 91 ? 10.786 -1.958 -5.478 1.00 96.81 91 PRO A O 1
ATOM 781 N N . GLU A 1 92 ? 12.632 -2.773 -4.515 1.00 96.75 92 GLU A N 1
ATOM 782 C CA . GLU A 1 92 ? 12.312 -2.268 -3.179 1.00 96.75 92 GLU A CA 1
ATOM 783 C C . GLU A 1 92 ? 12.167 -0.745 -3.133 1.00 96.75 92 GLU A C 1
ATOM 785 O O . GLU A 1 92 ? 11.197 -0.256 -2.558 1.00 96.75 92 GLU A O 1
ATOM 790 N N . GLU A 1 93 ? 13.107 -0.014 -3.736 1.00 97.88 93 GLU A N 1
ATOM 791 C CA . GLU A 1 93 ? 13.096 1.455 -3.771 1.00 97.88 93 GLU A CA 1
ATOM 792 C C . GLU A 1 93 ? 11.884 1.953 -4.564 1.00 97.88 93 GLU A C 1
ATOM 794 O O . GLU A 1 93 ? 11.077 2.726 -4.051 1.00 97.88 93 GLU A O 1
ATOM 799 N N . MET A 1 94 ? 11.686 1.401 -5.764 1.00 97.88 94 MET A N 1
ATOM 800 C CA . MET A 1 94 ? 10.568 1.734 -6.647 1.00 97.88 94 MET A CA 1
ATOM 801 C C . MET A 1 94 ? 9.201 1.513 -5.972 1.00 97.88 94 MET A C 1
ATOM 803 O O . MET A 1 94 ? 8.308 2.358 -6.058 1.00 97.88 94 MET A O 1
ATOM 807 N N . ILE A 1 95 ? 9.020 0.376 -5.288 1.00 97.94 95 ILE A N 1
ATOM 808 C CA . ILE A 1 95 ? 7.777 0.057 -4.566 1.00 97.94 95 ILE A CA 1
ATOM 809 C C . ILE A 1 95 ? 7.584 1.009 -3.383 1.00 97.94 95 ILE A C 1
ATOM 811 O O . ILE A 1 95 ? 6.468 1.481 -3.158 1.00 97.94 95 ILE A O 1
ATOM 815 N N . ALA A 1 96 ? 8.649 1.287 -2.625 1.00 97.62 96 ALA A N 1
ATOM 816 C CA . ALA A 1 96 ? 8.587 2.164 -1.463 1.00 97.62 96 ALA A CA 1
ATOM 817 C C . ALA A 1 96 ? 8.186 3.593 -1.851 1.00 97.62 96 ALA A C 1
ATOM 819 O O . ALA A 1 96 ? 7.289 4.150 -1.225 1.00 97.62 96 ALA A O 1
ATOM 820 N N . GLU A 1 97 ? 8.780 4.155 -2.906 1.00 97.81 97 GLU A N 1
ATOM 821 C CA . GLU A 1 97 ? 8.447 5.495 -3.407 1.00 97.81 97 GLU A CA 1
ATOM 822 C C . GLU A 1 97 ? 6.988 5.588 -3.860 1.00 97.81 97 GLU A C 1
ATOM 824 O O . GLU A 1 97 ? 6.251 6.487 -3.449 1.00 97.81 97 GLU A O 1
ATOM 829 N N . ARG A 1 98 ? 6.532 4.616 -4.654 1.00 97.75 98 ARG A N 1
ATOM 830 C CA . ARG A 1 98 ? 5.144 4.573 -5.120 1.00 97.75 98 ARG A CA 1
ATOM 831 C C . ARG A 1 98 ? 4.161 4.440 -3.961 1.00 97.75 98 ARG A C 1
ATOM 833 O O . ARG A 1 98 ? 3.144 5.132 -3.933 1.00 97.75 98 ARG A O 1
ATOM 840 N N . ASN A 1 99 ? 4.437 3.551 -3.008 1.00 98.38 99 ASN A N 1
ATOM 841 C CA . ASN A 1 99 ? 3.569 3.364 -1.846 1.00 98.38 99 ASN A CA 1
ATOM 842 C C . ASN A 1 99 ? 3.599 4.558 -0.896 1.00 98.38 99 ASN A C 1
ATOM 844 O O . ASN A 1 99 ? 2.586 4.829 -0.262 1.00 98.38 99 ASN A O 1
ATOM 848 N N . GLU A 1 100 ? 4.709 5.289 -0.811 1.00 98.19 100 GLU A N 1
ATOM 849 C CA . GLU A 1 100 ? 4.769 6.538 -0.058 1.00 98.19 100 GLU A CA 1
ATOM 850 C C . GLU A 1 100 ? 3.802 7.570 -0.641 1.00 98.19 100 GLU A C 1
ATOM 852 O O . GLU A 1 100 ? 2.995 8.130 0.097 1.00 98.19 100 GLU A O 1
ATOM 857 N N . ILE A 1 101 ? 3.822 7.757 -1.964 1.00 98.19 101 ILE A N 1
ATOM 858 C CA . ILE A 1 101 ? 2.890 8.654 -2.661 1.00 98.19 101 ILE A CA 1
ATOM 859 C C . ILE A 1 101 ? 1.440 8.237 -2.387 1.00 98.19 101 ILE A C 1
ATOM 861 O O . ILE A 1 101 ? 0.635 9.073 -1.974 1.00 98.19 101 ILE A O 1
ATOM 865 N N . PHE A 1 102 ? 1.131 6.946 -2.543 1.00 98.44 102 PHE A N 1
ATOM 866 C CA . PHE A 1 102 ? -0.198 6.402 -2.256 1.00 98.44 102 PHE A CA 1
ATOM 867 C C . PHE A 1 102 ? -0.621 6.655 -0.800 1.00 98.44 102 PHE A C 1
ATOM 869 O O . PHE A 1 102 ? -1.723 7.129 -0.548 1.00 98.44 102 PHE A O 1
ATOM 876 N N . ILE A 1 103 ? 0.266 6.415 0.174 1.00 98.56 103 ILE A N 1
ATOM 877 C CA . ILE A 1 103 ? -0.027 6.652 1.593 1.00 98.56 103 ILE A CA 1
ATOM 878 C C . ILE A 1 103 ? -0.366 8.121 1.851 1.00 98.56 103 ILE A C 1
ATOM 880 O O . ILE A 1 103 ? -1.327 8.401 2.564 1.00 98.56 103 ILE A O 1
ATOM 884 N N . GLN A 1 104 ? 0.401 9.060 1.293 1.00 98.31 104 GLN A N 1
ATOM 885 C CA . GLN A 1 104 ? 0.136 10.486 1.492 1.00 98.31 104 GLN A CA 1
ATOM 886 C C . GLN A 1 104 ? -1.204 10.908 0.877 1.00 98.31 104 GLN A C 1
ATOM 888 O O . GLN A 1 104 ? -1.936 11.687 1.485 1.00 98.31 104 GLN A O 1
ATOM 893 N N . GLN A 1 105 ? -1.547 10.371 -0.296 1.00 98.25 105 GLN A N 1
ATOM 894 C CA . GLN A 1 105 ? -2.837 10.618 -0.943 1.00 98.25 105 GLN A CA 1
ATOM 895 C C . GLN A 1 105 ? -3.994 10.089 -0.092 1.00 98.25 105 GLN A C 1
ATOM 897 O O . GLN A 1 105 ? -4.909 10.843 0.227 1.00 98.25 105 GLN A O 1
ATOM 902 N N . GLU A 1 106 ? -3.903 8.848 0.382 1.00 98.31 106 GLU A N 1
ATOM 903 C CA . GLU A 1 106 ? -4.926 8.237 1.236 1.00 98.31 106 GLU A CA 1
ATOM 904 C C . GLU A 1 106 ? -5.071 8.953 2.589 1.00 98.31 106 GLU A C 1
ATOM 906 O O . GLU A 1 106 ? -6.176 9.099 3.106 1.00 98.31 106 GLU A O 1
ATOM 911 N N . MET A 1 107 ? -3.976 9.453 3.173 1.00 98.06 107 MET A N 1
ATOM 912 C CA . MET A 1 107 ? -4.035 10.264 4.397 1.00 98.06 107 MET A CA 1
ATOM 913 C C . MET A 1 107 ? -4.831 11.560 4.210 1.00 98.06 107 MET A C 1
ATOM 915 O O . MET A 1 107 ? -5.445 12.030 5.171 1.00 98.06 107 MET A O 1
ATOM 919 N N . LEU A 1 108 ? -4.786 12.146 3.010 1.00 98.06 108 LEU A N 1
ATOM 920 C CA . LEU A 1 108 ? -5.540 13.347 2.660 1.00 98.06 108 LEU A CA 1
ATOM 921 C C . LEU A 1 108 ? -6.992 13.013 2.308 1.00 98.06 108 LEU A C 1
ATOM 923 O O . LEU A 1 108 ? -7.891 13.687 2.803 1.00 98.06 108 LEU A O 1
ATOM 927 N N . GLU A 1 109 ? -7.217 11.970 1.507 1.00 98.25 109 GLU A N 1
ATOM 928 C CA . GLU A 1 109 ? -8.551 11.518 1.089 1.00 98.25 109 GLU A CA 1
ATOM 929 C C . GLU A 1 109 ? -9.410 11.113 2.294 1.00 98.25 109 GLU A C 1
ATOM 931 O O . GLU A 1 109 ? -10.536 11.581 2.441 1.00 98.25 109 GLU A O 1
ATOM 936 N N . TYR A 1 110 ? -8.847 10.335 3.223 1.00 98.19 110 TYR A N 1
ATOM 937 C CA . TYR A 1 110 ? -9.542 9.838 4.418 1.00 98.19 110 TYR A CA 1
ATOM 938 C C . TYR A 1 110 ? -9.247 10.675 5.665 1.00 98.19 110 TYR A C 1
ATOM 940 O O . TYR A 1 110 ? -9.351 10.187 6.794 1.00 98.19 110 TYR A O 1
ATOM 948 N N . LYS A 1 111 ? -8.863 11.945 5.493 1.00 98.06 111 LYS A N 1
ATOM 949 C CA . LYS A 1 111 ? -8.491 12.817 6.613 1.00 98.06 111 LYS A CA 1
ATOM 950 C C . LYS A 1 111 ? -9.608 12.914 7.654 1.00 98.06 111 LYS A C 1
ATOM 952 O O . LYS A 1 111 ? -9.336 12.734 8.839 1.00 98.06 111 LYS A O 1
ATOM 957 N N . ASP A 1 112 ? -10.838 13.170 7.216 1.00 97.75 112 ASP A N 1
ATOM 958 C CA . ASP A 1 112 ? -11.979 13.351 8.119 1.00 97.75 112 ASP A CA 1
ATOM 959 C C . ASP A 1 112 ? -12.289 12.068 8.889 1.00 97.75 112 ASP A C 1
ATOM 961 O O . ASP A 1 112 ? -12.481 12.113 10.106 1.00 97.75 112 ASP A O 1
ATOM 965 N N . LEU A 1 113 ? -12.221 10.912 8.220 1.00 96.75 113 LEU A N 1
ATOM 966 C CA . LEU A 1 113 ? -12.313 9.611 8.876 1.00 96.75 113 LEU A CA 1
ATOM 967 C C . LEU A 1 113 ? -11.233 9.474 9.957 1.00 96.75 113 LEU A C 1
ATOM 969 O O . LEU A 1 113 ? -11.539 9.203 11.115 1.00 96.75 113 LEU A O 1
ATOM 973 N N . PHE A 1 114 ? -9.961 9.689 9.618 1.00 97.62 114 PHE A N 1
ATOM 974 C CA . PHE A 1 114 ? -8.861 9.491 10.564 1.00 97.62 114 PHE A CA 1
ATOM 975 C C . PHE A 1 114 ? -8.835 10.490 11.722 1.00 97.62 114 PHE A C 1
ATOM 977 O O . PHE A 1 114 ? -8.243 10.194 12.764 1.00 97.62 114 PHE A O 1
ATOM 984 N N . ASP A 1 115 ? -9.448 11.656 11.554 1.00 97.44 115 ASP A N 1
ATOM 985 C CA . ASP A 1 115 ? -9.520 12.676 12.594 1.00 97.44 115 ASP A CA 1
ATOM 986 C C . ASP A 1 115 ? -10.724 12.482 13.531 1.00 97.44 115 ASP A C 1
ATOM 988 O O . ASP A 1 115 ? -10.708 13.020 14.637 1.00 97.44 115 ASP A O 1
ATOM 992 N N . THR A 1 116 ? -11.733 11.698 13.128 1.00 95.62 116 THR A N 1
ATOM 993 C CA . THR A 1 116 ? -13.008 11.560 13.863 1.00 95.62 116 THR A CA 1
ATOM 994 C C . THR A 1 116 ? -13.378 10.128 14.258 1.00 95.62 116 THR A C 1
ATOM 996 O O . THR A 1 116 ? -14.248 9.933 15.106 1.00 95.62 116 THR A O 1
ATOM 999 N N . VAL A 1 117 ? -12.712 9.110 13.700 1.00 94.69 117 VAL A N 1
ATOM 1000 C CA . VAL A 1 117 ? -13.006 7.692 13.984 1.00 94.69 117 VAL A CA 1
ATOM 1001 C C . VAL A 1 117 ? -12.762 7.312 15.446 1.00 94.69 117 VAL A C 1
ATOM 1003 O O . VAL A 1 117 ? -13.328 6.346 15.941 1.00 94.69 117 VAL A O 1
ATOM 1006 N N . GLU A 1 118 ? -11.932 8.045 16.177 1.00 94.19 118 GLU A N 1
ATOM 1007 C CA . GLU A 1 118 ? -11.697 7.845 17.606 1.00 94.19 118 GLU A CA 1
ATOM 1008 C C . GLU A 1 118 ? -11.911 9.162 18.361 1.00 94.19 118 GLU A C 1
ATOM 1010 O O . GLU A 1 118 ? -12.088 10.210 17.753 1.00 94.19 118 GLU A O 1
ATOM 1015 N N . GLU A 1 119 ? -11.921 9.113 19.699 1.00 90.94 119 GLU A N 1
ATOM 1016 C CA . GLU A 1 119 ? -12.110 10.318 20.533 1.00 90.94 119 GLU A CA 1
ATOM 1017 C C . GLU A 1 119 ? -11.070 11.410 20.231 1.00 90.94 119 GLU A C 1
ATOM 1019 O O . GLU A 1 119 ? -11.364 12.601 20.309 1.00 90.94 119 GLU A O 1
ATOM 1024 N N . TYR A 1 120 ? -9.866 10.987 19.843 1.00 93.06 120 TYR A N 1
ATOM 1025 C CA . TYR A 1 120 ? -8.793 11.859 19.394 1.00 93.06 120 TYR A CA 1
ATOM 1026 C C . TYR A 1 120 ? -8.341 11.459 17.985 1.00 93.06 120 TYR A C 1
ATOM 1028 O O . TYR A 1 120 ? -8.341 10.260 17.674 1.00 93.06 120 TYR A O 1
ATOM 1036 N N . PRO A 1 121 ? -7.880 12.425 17.167 1.00 96.69 121 PRO A N 1
ATOM 1037 C CA . PRO A 1 121 ? -7.317 12.145 15.854 1.00 96.69 121 PRO A CA 1
ATOM 1038 C C . PRO A 1 121 ? -6.205 11.099 15.908 1.00 96.69 121 PRO A C 1
ATOM 1040 O O . PRO A 1 121 ? -5.336 11.129 16.786 1.00 96.69 121 PRO A O 1
ATOM 1043 N N . LEU A 1 122 ? -6.202 10.189 14.934 1.00 97.25 122 LEU A N 1
ATOM 1044 C CA . LEU A 1 122 ? -5.155 9.181 14.828 1.00 97.25 122 LEU A CA 1
ATOM 1045 C C . LEU A 1 122 ? -3.797 9.835 14.552 1.00 97.25 122 LEU A C 1
ATOM 1047 O O . LEU A 1 122 ? -3.669 10.765 13.756 1.00 97.25 122 LEU A O 1
ATOM 1051 N N . THR A 1 123 ? -2.746 9.313 15.177 1.00 96.94 123 THR A N 1
ATOM 1052 C CA . THR A 1 123 ? -1.373 9.763 14.913 1.00 96.94 123 THR A CA 1
ATOM 1053 C C . THR A 1 123 ? -0.914 9.345 13.514 1.00 96.94 123 THR A C 1
ATOM 1055 O O . THR A 1 123 ? -1.410 8.372 12.946 1.00 96.94 123 THR A O 1
ATOM 1058 N N . GLN A 1 124 ? 0.107 10.018 12.976 1.00 96.38 124 GLN A N 1
ATOM 1059 C CA . GLN A 1 124 ? 0.657 9.696 11.651 1.00 96.38 124 GLN A CA 1
ATOM 1060 C C . GLN A 1 124 ? 1.104 8.232 11.515 1.00 96.38 124 GLN A C 1
ATOM 1062 O O . GLN A 1 124 ? 0.842 7.587 10.500 1.00 96.38 124 GLN A O 1
ATOM 1067 N N . ASN A 1 125 ? 1.706 7.666 12.564 1.00 95.94 125 ASN A N 1
ATOM 1068 C CA . ASN A 1 125 ? 2.123 6.262 12.566 1.00 95.94 125 ASN A CA 1
ATOM 1069 C C . ASN A 1 125 ? 0.926 5.300 12.526 1.00 95.94 125 ASN A C 1
ATOM 1071 O O . ASN A 1 125 ? 0.999 4.258 11.874 1.00 95.94 125 ASN A O 1
ATOM 1075 N N . GLN A 1 126 ? -0.184 5.646 13.185 1.00 97.31 126 GLN A N 1
ATOM 1076 C CA . GLN A 1 126 ? -1.415 4.856 13.121 1.00 97.31 126 GLN A CA 1
ATOM 1077 C C . GLN A 1 126 ? -2.045 4.947 11.731 1.00 97.31 126 GLN A C 1
ATOM 1079 O O . GLN A 1 126 ? -2.325 3.903 11.150 1.00 97.31 126 GLN A O 1
ATOM 1084 N N . LYS A 1 127 ? -2.179 6.157 11.165 1.00 98.12 127 LYS A N 1
ATOM 1085 C CA . LYS A 1 127 ? -2.694 6.368 9.799 1.00 98.12 127 LYS A CA 1
ATOM 1086 C C . LYS A 1 127 ? -1.880 5.571 8.770 1.00 98.12 127 LYS A C 1
ATOM 1088 O O . LYS A 1 127 ? -2.442 4.795 8.006 1.00 98.12 127 LYS A O 1
ATOM 1093 N N . ARG A 1 128 ? -0.544 5.647 8.826 1.00 97.75 128 ARG A N 1
ATOM 1094 C CA . ARG A 1 128 ? 0.348 4.850 7.963 1.00 97.75 128 ARG A CA 1
ATOM 1095 C C . ARG A 1 128 ? 0.140 3.347 8.136 1.00 97.75 128 ARG A C 1
ATOM 1097 O O . ARG A 1 128 ? 0.069 2.626 7.144 1.00 97.75 128 ARG A O 1
ATOM 1104 N N . SER A 1 129 ? 0.039 2.872 9.378 1.00 96.75 129 SER A N 1
ATOM 1105 C CA . SER A 1 129 ? -0.191 1.449 9.668 1.00 96.75 129 SER A CA 1
ATOM 1106 C C . SER A 1 129 ? -1.543 0.964 9.138 1.00 96.75 129 SER A C 1
ATOM 1108 O O . SER A 1 129 ? -1.655 -0.182 8.714 1.00 96.75 129 SER A O 1
ATOM 1110 N N . ILE A 1 130 ? -2.554 1.838 9.150 1.00 97.50 130 ILE A N 1
ATOM 1111 C CA . ILE A 1 130 ? -3.895 1.575 8.625 1.00 97.50 130 ILE A CA 1
ATOM 1112 C C . ILE A 1 130 ? -3.888 1.495 7.095 1.00 97.50 130 ILE A C 1
ATOM 1114 O O . ILE A 1 130 ? -4.436 0.552 6.533 1.00 97.50 130 ILE A O 1
ATOM 1118 N N . ILE A 1 131 ? -3.242 2.441 6.417 1.00 98.31 131 ILE A N 1
ATOM 1119 C CA . ILE A 1 131 ? -3.218 2.485 4.947 1.00 98.31 131 ILE A CA 1
ATOM 1120 C C . ILE A 1 131 ? -2.316 1.386 4.367 1.00 98.31 131 ILE A C 1
ATOM 1122 O O . ILE A 1 131 ? -2.579 0.861 3.288 1.00 98.31 131 ILE A O 1
ATOM 1126 N N . THR A 1 132 ? -1.267 0.991 5.094 1.00 97.50 132 THR A N 1
ATOM 1127 C CA . THR A 1 132 ? -0.393 -0.111 4.676 1.00 97.50 132 THR A CA 1
ATOM 1128 C C . THR A 1 132 ? -1.192 -1.413 4.575 1.00 97.50 132 THR A C 1
ATOM 1130 O O . THR A 1 132 ? -1.785 -1.878 5.557 1.00 97.50 132 THR A O 1
ATOM 1133 N N . ASP A 1 133 ? -1.186 -2.007 3.383 1.00 95.62 133 ASP A N 1
ATOM 1134 C CA . ASP A 1 133 ? -1.981 -3.188 3.038 1.00 95.62 133 ASP A CA 1
ATOM 1135 C C . ASP A 1 133 ? -1.134 -4.231 2.297 1.00 95.62 133 ASP A C 1
ATOM 1137 O O . ASP A 1 133 ? -1.452 -4.695 1.205 1.00 95.62 133 ASP A O 1
ATOM 1141 N N . GLU A 1 134 ? 0.011 -4.567 2.894 1.00 95.44 134 GLU A N 1
ATOM 1142 C CA . GLU A 1 134 ? 0.777 -5.745 2.492 1.00 95.44 134 GLU A CA 1
ATOM 1143 C C . GLU A 1 134 ? 0.001 -7.033 2.774 1.00 95.44 134 GLU A C 1
ATOM 1145 O O . GLU A 1 134 ? -0.853 -7.083 3.660 1.00 95.44 134 GLU A O 1
ATOM 1150 N N . PHE A 1 135 ? 0.363 -8.118 2.081 1.00 92.31 135 PHE A N 1
ATOM 1151 C CA . PHE A 1 135 ? -0.323 -9.403 2.253 1.00 92.31 135 PHE A CA 1
ATOM 1152 C C . PHE A 1 135 ? -0.321 -9.902 3.706 1.00 92.31 135 PHE A C 1
ATOM 1154 O O . PHE A 1 135 ? -1.307 -10.460 4.183 1.00 92.31 135 PHE A O 1
ATOM 1161 N N . PHE A 1 136 ? 0.789 -9.676 4.408 1.00 92.81 136 PHE A N 1
ATOM 1162 C CA . PHE A 1 136 ? 0.875 -9.802 5.856 1.00 92.81 136 PHE A CA 1
ATOM 1163 C C . PHE A 1 136 ? 1.466 -8.515 6.412 1.00 92.81 136 PHE A C 1
ATOM 1165 O O . PHE A 1 136 ? 2.544 -8.097 5.990 1.00 92.81 136 PHE A O 1
ATOM 1172 N N . ASN A 1 137 ? 0.784 -7.915 7.383 1.00 91.31 137 ASN A N 1
ATOM 1173 C CA . ASN A 1 137 ? 1.237 -6.695 8.032 1.00 91.31 137 ASN A CA 1
ATOM 1174 C C . ASN A 1 137 ? 1.393 -6.930 9.541 1.00 91.31 137 ASN A C 1
ATOM 1176 O O . ASN A 1 137 ? 0.460 -7.380 10.208 1.00 91.31 137 ASN A O 1
ATOM 1180 N N . LEU A 1 138 ? 2.581 -6.635 10.075 1.00 93.25 138 LEU A N 1
ATOM 1181 C CA . LEU A 1 138 ? 2.884 -6.697 11.502 1.00 93.25 138 LEU A CA 1
ATOM 1182 C C . LEU A 1 138 ? 3.090 -5.278 12.029 1.00 93.25 138 LEU A C 1
ATOM 1184 O O . LEU A 1 138 ? 4.088 -4.630 11.723 1.00 93.25 138 LEU A O 1
ATOM 1188 N N . VAL A 1 139 ? 2.178 -4.826 12.886 1.00 92.50 139 VAL A N 1
ATOM 1189 C CA . VAL A 1 139 ? 2.285 -3.524 13.549 1.00 92.50 139 VAL A CA 1
ATOM 1190 C C . VAL A 1 139 ? 2.888 -3.711 14.938 1.00 92.50 139 VAL A C 1
ATOM 1192 O O . VAL A 1 139 ? 2.277 -4.317 15.820 1.00 92.50 139 VAL A O 1
ATOM 1195 N N . ILE A 1 140 ? 4.086 -3.166 15.148 1.00 90.56 140 ILE A N 1
ATOM 1196 C CA . ILE A 1 140 ? 4.745 -3.154 16.458 1.00 90.56 140 ILE A CA 1
ATOM 1197 C C . ILE A 1 140 ? 4.268 -1.920 17.225 1.00 90.56 140 ILE A C 1
ATOM 1199 O O . ILE A 1 140 ? 4.510 -0.788 16.816 1.00 90.56 140 ILE A O 1
ATOM 1203 N N . ALA A 1 141 ? 3.587 -2.140 18.349 1.00 87.94 141 ALA A N 1
ATOM 1204 C CA . ALA A 1 141 ? 2.950 -1.080 19.120 1.00 87.94 141 ALA A CA 1
ATOM 1205 C C . ALA A 1 141 ? 3.220 -1.237 20.622 1.00 87.94 141 ALA A C 1
ATOM 1207 O O . ALA A 1 141 ? 2.915 -2.271 21.225 1.00 87.94 141 ALA A O 1
ATOM 1208 N N . GLY A 1 142 ? 3.764 -0.184 21.233 1.00 88.81 142 GLY A N 1
ATOM 1209 C CA . GLY A 1 142 ? 4.053 -0.130 22.663 1.00 88.81 142 GLY A CA 1
ATOM 1210 C C . GLY A 1 142 ? 2.799 -0.125 23.546 1.00 88.81 142 GLY A C 1
ATOM 1211 O O . GLY A 1 142 ? 1.648 -0.100 23.090 1.00 88.81 142 GLY A O 1
ATOM 1212 N N . ALA A 1 143 ? 3.006 -0.154 24.861 1.00 86.81 143 ALA A N 1
ATOM 1213 C CA . ALA A 1 143 ? 1.931 0.136 25.805 1.00 86.81 143 ALA A CA 1
ATOM 1214 C C . ALA A 1 143 ? 1.443 1.583 25.602 1.00 86.81 143 ALA A C 1
ATOM 1216 O O . ALA A 1 143 ? 2.246 2.479 25.368 1.00 86.81 143 ALA A O 1
ATOM 1217 N N . GLY A 1 144 ? 0.126 1.803 25.631 1.00 85.12 144 GLY A N 1
ATOM 1218 C CA . GLY A 1 144 ? -0.461 3.141 25.480 1.00 85.12 144 GLY A CA 1
ATOM 1219 C C . GLY A 1 144 ? -0.431 3.752 24.070 1.00 85.12 144 GLY A C 1
ATOM 1220 O O . GLY A 1 144 ? -1.0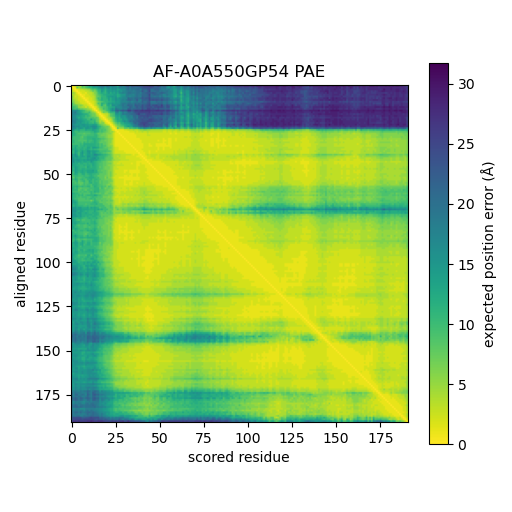20 4.805 23.874 1.00 85.12 144 GLY A O 1
ATOM 1221 N N . THR A 1 145 ? 0.157 3.109 23.055 1.00 86.81 145 THR A N 1
ATOM 1222 C CA . THR A 1 145 ? 0.278 3.692 21.698 1.00 86.81 145 THR A CA 1
ATOM 1223 C C . THR A 1 145 ? -0.981 3.541 20.827 1.00 86.81 145 THR A C 1
ATOM 1225 O O . THR A 1 145 ? -0.896 3.598 19.603 1.00 86.81 145 THR A O 1
ATOM 1228 N N . GLY A 1 146 ? -2.143 3.270 21.430 1.00 88.00 146 GLY A N 1
ATOM 1229 C CA . GLY A 1 146 ? -3.419 3.194 20.709 1.00 88.00 146 GLY A CA 1
ATOM 1230 C C . GLY A 1 146 ? -3.609 1.963 19.812 1.00 88.00 146 GLY A C 1
ATOM 1231 O O . GLY A 1 146 ? -4.179 2.091 18.736 1.00 88.00 146 GLY A O 1
ATOM 1232 N N . LYS A 1 147 ? -3.171 0.765 20.239 1.00 93.06 147 LYS A N 1
ATOM 1233 C CA . LYS A 1 147 ? -3.372 -0.507 19.501 1.00 93.06 147 LYS A CA 1
ATOM 1234 C C . LYS A 1 147 ? -4.822 -0.726 19.057 1.00 93.06 147 LYS A C 1
ATOM 1236 O O . LYS A 1 147 ? -5.077 -0.973 17.884 1.00 93.06 147 LYS A O 1
ATOM 1241 N N . THR A 1 148 ? -5.760 -0.612 19.997 1.00 91.56 148 THR A N 1
ATOM 1242 C CA . THR A 1 148 ? -7.193 -0.782 19.728 1.00 91.56 148 THR A CA 1
ATOM 1243 C C . THR A 1 148 ? -7.692 0.272 18.743 1.00 91.56 148 THR A C 1
ATOM 1245 O O . THR A 1 148 ? -8.371 -0.078 17.785 1.00 91.56 148 THR A O 1
ATOM 1248 N N . SER A 1 149 ? -7.282 1.534 18.908 1.00 93.50 149 SER A N 1
ATOM 1249 C CA . SER A 1 149 ? -7.605 2.630 17.985 1.00 93.50 149 SER A CA 1
ATOM 1250 C C . SER A 1 149 ? -7.103 2.364 16.564 1.00 93.50 149 SER A C 1
ATOM 1252 O O . SER A 1 149 ? -7.826 2.618 15.608 1.00 93.50 149 SER A O 1
ATOM 1254 N N . THR A 1 150 ? -5.906 1.788 16.404 1.00 95.00 150 THR A N 1
ATOM 1255 C CA . THR A 1 150 ? -5.386 1.388 15.086 1.00 95.00 150 THR A CA 1
ATOM 1256 C C . THR A 1 150 ? -6.243 0.295 14.447 1.00 95.00 150 THR A C 1
ATOM 1258 O O . THR A 1 150 ? -6.515 0.363 13.253 1.00 95.00 150 THR A O 1
ATOM 1261 N N . ILE A 1 151 ? -6.700 -0.698 15.221 1.00 94.69 151 ILE A N 1
ATOM 1262 C CA . ILE A 1 151 ? -7.574 -1.773 14.716 1.00 94.69 151 ILE A CA 1
ATOM 1263 C C . ILE A 1 151 ? -8.939 -1.214 14.296 1.00 94.69 151 ILE A C 1
ATOM 1265 O O . ILE A 1 151 ? -9.429 -1.545 13.215 1.00 94.69 151 ILE A O 1
ATOM 1269 N N . VAL A 1 152 ? -9.541 -0.346 15.117 1.00 94.81 152 VAL A N 1
ATOM 1270 C CA . VAL A 1 152 ? -10.809 0.329 14.790 1.00 94.81 152 VAL A CA 1
ATOM 1271 C C . VAL A 1 152 ? -10.644 1.172 13.526 1.00 94.81 152 VAL A C 1
ATOM 1273 O O . VAL A 1 152 ? -11.427 1.019 12.595 1.00 94.81 152 VAL A O 1
ATOM 1276 N N . GLY A 1 153 ? -9.584 1.981 13.449 1.00 96.12 153 GLY A N 1
ATOM 1277 C CA . GLY A 1 153 ? -9.278 2.800 12.278 1.00 96.12 153 GLY A CA 1
ATOM 1278 C C . GLY A 1 153 ? -9.041 1.979 11.007 1.00 96.12 153 GLY A C 1
ATOM 1279 O O . GLY A 1 153 ? -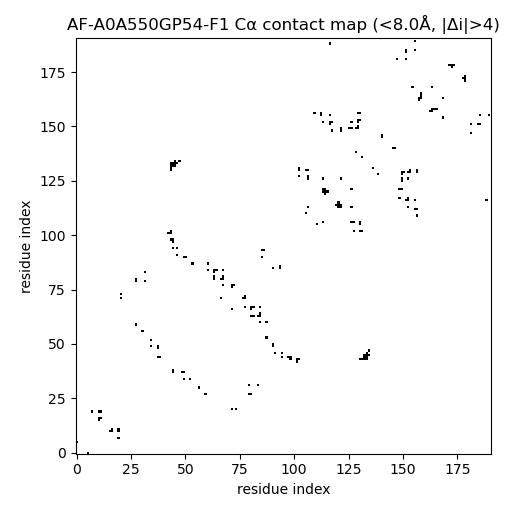9.567 2.337 9.960 1.00 96.12 153 GLY A O 1
ATOM 1280 N N . LYS A 1 154 ? -8.325 0.844 11.085 1.00 96.81 154 LYS A N 1
ATOM 1281 C CA . LYS A 1 154 ? -8.129 -0.063 9.934 1.00 96.81 154 LYS A CA 1
ATOM 1282 C C . LYS A 1 154 ? -9.450 -0.659 9.474 1.00 96.81 154 LYS A C 1
ATOM 1284 O O . LYS A 1 154 ? -9.699 -0.714 8.277 1.00 96.81 154 LYS A O 1
ATOM 1289 N N . THR A 1 155 ? -10.288 -1.081 10.418 1.00 95.81 155 THR A N 1
ATOM 1290 C CA . THR A 1 155 ? -11.614 -1.628 10.110 1.00 95.81 155 THR A CA 1
ATOM 1291 C C . THR A 1 155 ? -12.463 -0.581 9.399 1.00 95.81 155 THR A C 1
ATOM 1293 O O . THR A 1 155 ? -12.993 -0.859 8.332 1.00 95.81 155 THR A O 1
ATOM 1296 N N . ALA A 1 156 ? -12.528 0.634 9.944 1.00 95.94 156 ALA A N 1
ATOM 1297 C CA . ALA A 1 156 ? -13.264 1.741 9.350 1.00 95.94 156 ALA A CA 1
ATOM 1298 C C . ALA A 1 156 ? -12.783 2.057 7.930 1.00 95.94 156 ALA A C 1
ATOM 1300 O O . ALA A 1 156 ? -13.582 2.103 7.005 1.00 95.94 156 ALA A O 1
ATOM 1301 N N . TYR A 1 157 ? -11.468 2.182 7.754 1.00 97.38 157 TYR A N 1
ATOM 1302 C CA . TYR A 1 157 ? -10.847 2.472 6.467 1.00 97.38 157 TYR A CA 1
ATOM 1303 C C . TYR A 1 157 ? -11.128 1.399 5.406 1.00 97.38 157 TYR A C 1
ATOM 1305 O O . TYR A 1 157 ? -11.508 1.737 4.291 1.00 97.38 157 TYR A O 1
ATOM 1313 N N . ILE A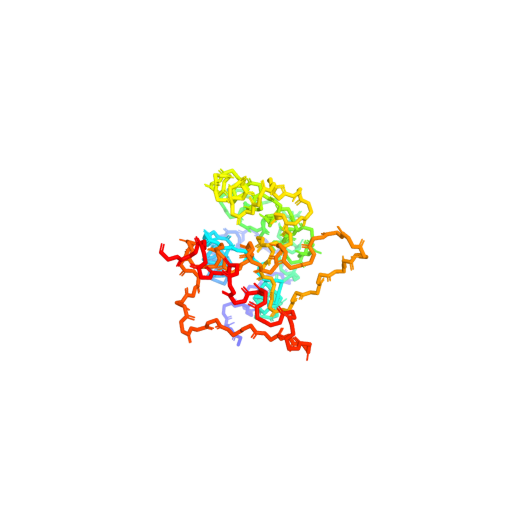 1 158 ? -10.997 0.110 5.750 1.00 96.19 158 ILE A N 1
ATOM 1314 C CA . ILE A 1 158 ? -11.303 -1.000 4.830 1.00 96.19 158 ILE A CA 1
ATOM 1315 C C . ILE A 1 158 ? -12.751 -0.922 4.336 1.00 96.19 158 ILE A C 1
ATOM 1317 O O . ILE A 1 158 ? -13.002 -1.168 3.156 1.00 96.19 158 ILE A O 1
ATOM 1321 N N . LEU A 1 159 ? -13.693 -0.615 5.2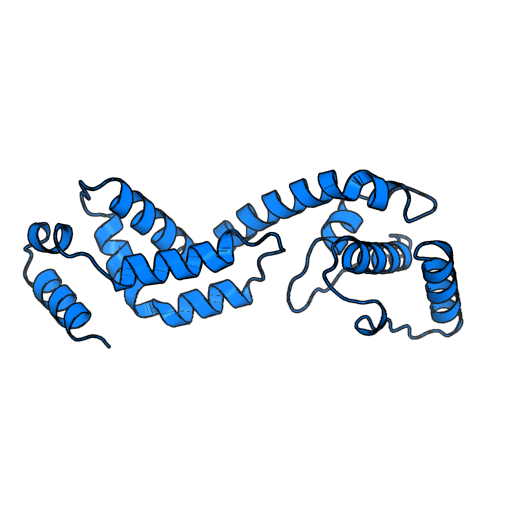32 1.00 95.19 159 LEU A N 1
ATOM 1322 C CA . LEU A 1 159 ? -15.111 -0.538 4.890 1.00 95.19 159 LEU A CA 1
ATOM 1323 C C . LEU A 1 159 ? -15.424 0.717 4.067 1.00 95.19 159 LEU A C 1
ATOM 1325 O O . LEU A 1 159 ? -16.098 0.606 3.048 1.00 95.19 159 LEU A O 1
ATOM 1329 N N . GLU A 1 160 ? -14.890 1.874 4.465 1.00 95.25 160 GLU A N 1
ATOM 1330 C CA . GLU A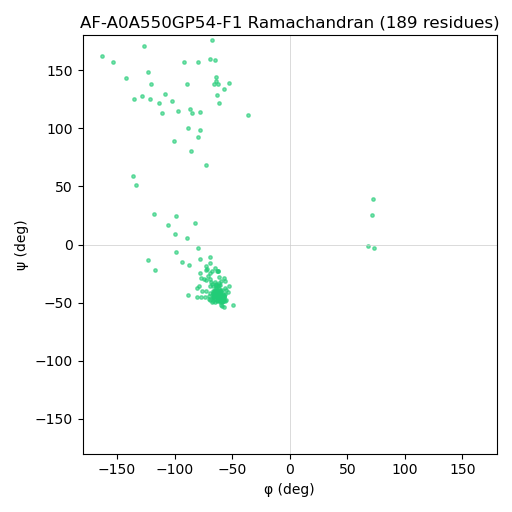 1 160 ? -15.116 3.161 3.794 1.00 95.25 160 GLU A CA 1
ATOM 1331 C C . GLU A 1 160 ? -14.523 3.177 2.375 1.00 95.25 160 GLU A C 1
ATOM 1333 O O . GLU A 1 160 ? -15.215 3.519 1.421 1.00 95.25 160 GLU A O 1
ATOM 1338 N N . LYS A 1 161 ? -13.272 2.713 2.204 1.00 96.00 161 LYS A N 1
ATOM 1339 C CA . LYS A 1 161 ? -12.616 2.575 0.884 1.00 96.00 161 LYS A CA 1
ATOM 1340 C C . LYS A 1 161 ? -13.250 1.457 0.037 1.00 96.00 161 LYS A C 1
ATOM 1342 O O . LYS A 1 161 ? -12.948 1.327 -1.147 1.00 96.00 161 LYS A O 1
ATOM 1347 N N . GLY A 1 162 ? -14.113 0.619 0.620 1.00 95.31 162 GLY A N 1
ATOM 1348 C CA . GLY A 1 162 ? -14.763 -0.496 -0.075 1.00 95.31 162 GLY A CA 1
ATOM 1349 C C . GLY A 1 162 ? -13.822 -1.662 -0.399 1.00 95.31 162 GLY A C 1
ATOM 1350 O O . GLY A 1 162 ? -14.073 -2.415 -1.341 1.00 95.31 162 GLY A O 1
ATOM 1351 N N . LEU A 1 163 ? -12.741 -1.828 0.370 1.00 95.12 163 LEU A N 1
ATOM 1352 C CA . LEU A 1 163 ? -11.773 -2.919 0.199 1.00 95.12 163 LEU A CA 1
ATOM 1353 C C . LEU A 1 163 ? -12.347 -4.281 0.613 1.00 95.12 163 LEU A C 1
ATOM 1355 O O . LEU A 1 163 ? -11.908 -5.314 0.108 1.00 95.12 163 LEU A O 1
ATOM 1359 N N . ALA A 1 164 ? -13.317 -4.283 1.528 1.00 96.06 164 ALA A N 1
ATOM 1360 C CA . ALA A 1 164 ? -14.058 -5.469 1.936 1.00 96.06 164 ALA A CA 1
ATOM 1361 C C . ALA A 1 164 ? -15.453 -5.088 2.444 1.00 96.06 164 ALA A C 1
ATOM 1363 O O . ALA A 1 164 ? -15.687 -3.973 2.911 1.00 96.06 164 ALA A O 1
ATOM 1364 N N . LYS A 1 165 ? -16.382 -6.040 2.403 1.00 95.12 165 LYS A N 1
ATOM 1365 C CA . LYS A 1 165 ? -17.688 -5.920 3.059 1.00 95.12 165 LYS A CA 1
ATOM 1366 C C . LYS A 1 165 ? -17.568 -6.223 4.556 1.00 95.12 165 LYS A C 1
ATOM 1368 O O . LYS A 1 165 ? -16.692 -6.989 4.956 1.00 95.12 165 LYS A O 1
ATOM 1373 N N . PRO A 1 166 ? -18.499 -5.741 5.401 1.00 92.44 166 PRO A N 1
ATOM 1374 C CA . PRO A 1 166 ? -18.472 -6.028 6.838 1.00 92.44 166 PRO A CA 1
ATOM 1375 C C . PRO A 1 166 ? -18.391 -7.521 7.189 1.00 92.44 166 PRO A C 1
ATOM 1377 O O . PRO A 1 166 ? -17.714 -7.900 8.137 1.00 92.44 166 PRO A O 1
ATOM 1380 N N . ASN A 1 167 ? -19.045 -8.385 6.408 1.00 94.31 167 ASN A N 1
ATOM 1381 C CA . ASN A 1 167 ? -19.038 -9.837 6.608 1.00 94.31 167 ASN A CA 1
ATOM 1382 C C . ASN A 1 167 ? -17.776 -10.547 6.077 1.00 94.31 167 ASN A C 1
ATOM 1384 O O . ASN A 1 167 ? -17.655 -11.759 6.243 1.00 94.31 167 ASN A O 1
ATOM 1388 N N . GLU A 1 168 ? -16.856 -9.818 5.448 1.00 96.31 168 GLU A N 1
ATOM 1389 C CA . GLU A 1 168 ? -15.557 -10.308 4.974 1.00 96.31 168 GLU A CA 1
ATOM 1390 C C . GLU A 1 168 ? -14.422 -9.950 5.956 1.00 96.31 168 GLU A C 1
ATOM 1392 O O . GLU A 1 168 ? -13.296 -10.419 5.798 1.00 96.31 168 GLU A O 1
ATOM 1397 N N . VAL A 1 169 ? -14.714 -9.163 7.004 1.00 94.25 169 VAL A N 1
ATOM 1398 C CA . VAL A 1 169 ? -13.746 -8.739 8.024 1.00 94.25 169 VAL A CA 1
ATOM 1399 C C . VAL A 1 169 ? -13.908 -9.562 9.305 1.00 94.25 169 VAL A C 1
ATOM 1401 O O . VAL A 1 169 ? -14.965 -9.570 9.934 1.00 94.25 169 VAL A O 1
ATOM 1404 N N . LEU A 1 170 ? -12.827 -10.218 9.738 1.00 94.19 170 LEU A N 1
ATOM 1405 C CA . LEU A 1 170 ? -12.762 -10.953 11.003 1.00 94.19 170 LEU A CA 1
ATOM 1406 C C . LEU A 1 170 ? -11.788 -10.277 11.969 1.00 94.19 170 LEU A C 1
ATOM 1408 O O . LEU A 1 170 ? -10.595 -10.168 11.694 1.00 94.19 170 LEU A O 1
ATOM 1412 N N . LEU A 1 171 ? -12.292 -9.893 13.141 1.00 92.81 171 LEU A N 1
ATOM 1413 C CA . LEU A 1 171 ? -11.490 -9.332 14.224 1.00 92.81 171 LEU A CA 1
ATOM 1414 C C . LEU A 1 171 ? -11.365 -10.333 15.367 1.00 92.81 171 LEU A C 1
ATOM 1416 O O . LEU A 1 171 ? -12.359 -10.872 15.855 1.00 92.81 171 LEU A O 1
ATOM 1420 N N . LEU A 1 172 ? -10.131 -10.557 15.810 1.00 91.88 172 LEU A N 1
ATOM 1421 C CA . LEU A 1 172 ? -9.801 -11.501 16.871 1.00 91.88 172 LEU A CA 1
ATOM 1422 C C . LEU A 1 172 ? -9.121 -10.767 18.027 1.00 91.88 172 LEU A C 1
ATOM 1424 O O . LEU A 1 172 ? -8.264 -9.911 17.823 1.00 91.88 172 LEU A O 1
ATOM 1428 N N . SER A 1 173 ? -9.502 -11.124 19.250 1.00 91.00 173 SER A N 1
ATOM 1429 C CA . SER A 1 173 ? -8.893 -10.626 20.482 1.00 91.00 173 SER A CA 1
ATOM 1430 C C . SER A 1 173 ? -8.836 -11.754 21.504 1.00 91.00 173 SER A C 1
ATOM 1432 O O . SER A 1 173 ? -9.740 -12.589 21.554 1.00 91.00 173 SER A O 1
ATOM 1434 N N . PHE A 1 174 ? -7.766 -11.791 22.298 1.00 88.69 174 PHE A N 1
ATOM 1435 C CA . PHE A 1 174 ? -7.535 -12.857 23.273 1.00 88.69 174 PHE A CA 1
ATOM 1436 C C . PHE A 1 174 ? -8.395 -12.695 24.534 1.00 88.69 174 PHE A C 1
ATOM 1438 O O . PHE A 1 174 ? -8.992 -13.659 25.005 1.00 88.69 174 PHE A O 1
ATOM 1445 N N . ALA A 1 175 ? -8.472 -11.479 25.081 1.00 89.62 175 ALA A N 1
ATOM 1446 C CA . ALA A 1 175 ? -9.216 -11.199 26.306 1.00 89.62 175 ALA A CA 1
ATOM 1447 C C . ALA A 1 175 ? -10.680 -10.843 26.004 1.00 89.62 175 ALA A C 1
ATOM 1449 O O . ALA A 1 175 ? -10.966 -10.069 25.085 1.00 89.62 175 ALA A O 1
ATOM 1450 N N . LEU A 1 176 ? -11.605 -11.375 26.812 1.00 87.50 176 LEU A N 1
ATOM 1451 C CA . LEU A 1 176 ? -13.045 -11.156 26.647 1.00 87.50 176 LEU A CA 1
ATOM 1452 C C . LEU A 1 176 ? -13.417 -9.670 26.756 1.00 87.50 176 LEU A C 1
ATOM 1454 O O . LEU A 1 176 ? -14.153 -9.164 25.911 1.00 87.50 176 LEU A O 1
ATOM 1458 N N . ASP A 1 177 ? -12.851 -8.963 27.734 1.00 89.19 177 ASP A N 1
ATOM 1459 C CA . ASP A 1 177 ? -13.124 -7.538 27.950 1.00 89.19 177 ASP A CA 1
ATOM 1460 C C . ASP A 1 177 ? -12.669 -6.699 26.751 1.00 89.19 177 ASP A C 1
ATOM 1462 O O . ASP A 1 177 ? -13.427 -5.883 26.229 1.00 89.19 177 ASP A O 1
ATOM 1466 N N . SER A 1 178 ? -11.468 -6.972 26.226 1.00 85.56 178 SER A N 1
ATOM 1467 C CA . SER A 1 178 ? -10.946 -6.300 25.031 1.00 85.56 178 SER A CA 1
ATOM 1468 C C . SER A 1 178 ? -11.782 -6.593 23.785 1.00 85.56 178 SER A C 1
ATOM 1470 O O . SER A 1 178 ? -11.939 -5.724 22.929 1.00 85.56 178 SER A O 1
ATOM 1472 N N . LYS A 1 179 ? -12.331 -7.809 23.660 1.00 88.94 179 LYS A N 1
ATOM 1473 C CA . LYS A 1 179 ? -13.273 -8.147 22.585 1.00 88.94 179 LYS A CA 1
ATOM 1474 C C . LYS A 1 179 ? -14.546 -7.306 22.691 1.00 88.94 179 LYS A C 1
ATOM 1476 O O . LYS A 1 179 ? -14.984 -6.757 21.682 1.00 88.94 179 LYS A O 1
ATOM 1481 N N . GLN A 1 180 ? -15.139 -7.212 23.883 1.00 89.31 180 GLN A N 1
ATOM 1482 C CA . GLN A 1 180 ? -16.371 -6.450 24.088 1.00 89.31 180 GLN A CA 1
ATOM 1483 C C . GLN A 1 180 ? -16.152 -4.954 23.843 1.00 89.31 180 GLN A C 1
ATOM 1485 O O . GLN A 1 180 ? -16.978 -4.309 23.200 1.00 89.31 180 GLN A O 1
ATOM 1490 N N . GLU A 1 181 ? -15.019 -4.420 24.297 1.00 88.62 181 GLU A N 1
ATOM 1491 C CA . GLU A 1 181 ? -14.617 -3.040 24.039 1.00 88.62 181 GLU A CA 1
ATOM 1492 C C . GLU A 1 181 ? -14.487 -2.766 22.535 1.00 88.62 181 GLU A C 1
ATOM 1494 O O . GLU A 1 181 ? -15.109 -1.833 22.026 1.00 88.62 181 GLU A O 1
ATOM 1499 N N . LEU A 1 182 ? -13.729 -3.597 21.810 1.00 89.12 182 LEU A N 1
ATOM 1500 C CA . LEU A 1 182 ? -13.538 -3.456 20.365 1.00 89.12 182 LEU A CA 1
ATOM 1501 C C . LEU A 1 182 ? -14.873 -3.524 19.611 1.00 89.12 182 LEU A C 1
ATOM 1503 O O . LEU A 1 182 ? -15.130 -2.701 18.734 1.00 89.12 182 LEU A O 1
ATOM 1507 N N . PHE A 1 183 ? -15.741 -4.465 19.987 1.00 87.38 183 PHE A N 1
ATOM 1508 C CA . PHE A 1 183 ? -17.071 -4.611 19.400 1.00 87.38 183 PHE A CA 1
ATOM 1509 C C . PHE A 1 183 ? -17.940 -3.367 19.624 1.00 87.38 183 PHE A C 1
ATOM 1511 O O . PHE A 1 183 ? -18.534 -2.848 18.680 1.00 87.38 183 PHE A O 1
ATOM 1518 N N . ASN A 1 184 ? -17.985 -2.860 20.859 1.00 89.44 184 ASN A N 1
ATOM 1519 C CA . ASN A 1 184 ? -18.760 -1.668 21.199 1.00 89.44 184 ASN A CA 1
ATOM 1520 C C . ASN A 1 184 ? -18.255 -0.438 20.438 1.00 89.44 184 ASN A C 1
ATOM 1522 O O . ASN A 1 184 ? -19.060 0.318 19.900 1.00 89.44 184 ASN A O 1
ATOM 1526 N N . ARG A 1 185 ? -16.929 -0.267 20.352 1.00 89.12 185 ARG A N 1
ATOM 1527 C CA . ARG A 1 185 ? -16.290 0.819 19.599 1.00 89.12 185 ARG A CA 1
ATOM 1528 C C . ARG A 1 185 ? -16.675 0.780 18.124 1.00 89.12 185 ARG A C 1
ATOM 1530 O O . ARG A 1 185 ? -17.101 1.793 17.588 1.00 89.12 185 ARG A O 1
ATOM 1537 N N . ILE A 1 186 ? -16.562 -0.379 17.480 1.00 86.81 186 ILE A N 1
ATOM 1538 C CA . ILE A 1 186 ? -16.903 -0.538 16.060 1.00 86.81 186 ILE A CA 1
ATOM 1539 C C . ILE A 1 186 ? -18.378 -0.237 15.816 1.00 86.81 186 ILE A C 1
ATOM 1541 O O . ILE A 1 186 ? -18.702 0.566 14.948 1.00 86.81 186 ILE A O 1
ATOM 1545 N N . LYS A 1 187 ? -19.267 -0.807 16.635 1.00 86.12 187 LYS A N 1
ATOM 1546 C CA . LYS A 1 187 ? -20.709 -0.568 16.524 1.00 86.12 187 LYS A CA 1
ATOM 1547 C C . LYS A 1 187 ? -21.072 0.906 16.726 1.00 86.12 187 LYS A C 1
ATOM 1549 O O . LYS A 1 187 ? -22.006 1.389 16.108 1.00 86.12 187 LYS A O 1
ATOM 1554 N N . ALA A 1 188 ? -20.367 1.625 17.594 1.00 84.56 188 ALA A N 1
ATOM 1555 C CA . ALA A 1 188 ? -20.641 3.039 17.830 1.00 84.56 188 ALA A CA 1
ATOM 1556 C C . ALA A 1 188 ? -20.225 3.949 16.660 1.00 84.56 188 ALA A C 1
ATOM 1558 O O . ALA A 1 188 ? -20.718 5.069 16.581 1.00 84.56 188 ALA A O 1
ATOM 1559 N N . ARG A 1 189 ? -19.310 3.498 15.791 1.00 80.25 189 ARG A N 1
ATOM 1560 C CA . ARG A 1 189 ? -18.649 4.347 14.784 1.00 80.25 189 ARG A CA 1
ATOM 1561 C C . ARG A 1 189 ? -18.921 3.961 13.336 1.00 80.25 189 ARG A C 1
ATOM 1563 O O . ARG A 1 189 ? -18.744 4.807 12.476 1.00 80.25 189 ARG A O 1
ATOM 1570 N N . LEU A 1 190 ? -19.308 2.712 13.073 1.00 74.94 190 LEU A N 1
ATOM 1571 C CA . LEU A 1 190 ? -19.479 2.154 11.722 1.00 74.94 190 LEU A CA 1
ATOM 1572 C C . LEU A 1 190 ? -20.928 1.722 11.434 1.00 74.94 190 LEU A C 1
ATOM 1574 O O . LEU A 1 190 ? -21.142 0.802 10.646 1.00 74.94 190 LEU A O 1
ATOM 1578 N N . ASN A 1 191 ? -21.901 2.344 12.108 1.00 55.62 191 ASN A N 1
ATOM 1579 C CA . ASN A 1 191 ? -23.336 2.118 11.894 1.00 55.62 191 ASN A CA 1
ATOM 1580 C C . ASN A 1 191 ? -23.955 3.215 11.034 1.00 55.62 191 ASN A C 1
ATOM 1582 O O . ASN A 1 191 ? -23.736 4.398 11.376 1.00 55.62 191 ASN A O 1
#

Radius of gyration: 22.99 Å; Cα contacts (8 Å, |Δi|>4): 124; chains: 1; bounding box: 50×32×64 Å